Protein AF-A0A1Q6L489-F1 (afdb_monomer)

pLDDT: mean 78.11, std 20.22, range [33.47, 97.44]

Sequence (191 aa):
MEKEKKEVDEKYIKAICINIVKAIIVIFYFLILNLISEKIGEELFRRGIQICTMIFLFVAIYIIEKAYKEDDGVKAIDGIEVLVLATAVLTLEYITNRFKFQFNSYSSTLSYVFAIYFVLKSIVIYTKGRKEVEKSLSDIEEIVKKEEPIKKEATKKRKEKVEEIENKEKTNKQENKTTKKKTKKEVKNNG

Foldseek 3Di:
DVVVLVVLVVVLVVVLVVLVVVLVVLLVVLVVLLVCVVVDDPVVSLVVLVVVLVVLLVVLVVQCVVCVVVVPPVSNVVSVVSVVSSVLSVVLSVCCVVVVDDSSVSSVVVSVVSNVVSVVVSVVSVVVSVVVSVVVVVVVVVVVVVPPPPPPPPPPDPPVVVVVVVVVVVVVVVVVVVVPPPPPPPPPDDD

Secondary structure (DSSP, 8-state):
-HHHHHHHHHHHHHHHHHHHHHHHHHHHHHHHHHHHHHHS-HHHHHHHHHHHHHHHHHHHHHHHHHHHHHT-HHHHHHHHHHHHHHHHHHHHHHHHHHH---HHHHHHHHHHHHHHHHHHHHHHHHHHHHHHHHHHH-THHHHHHHT--------SSSSHHHHHHHHHHHHHHHHTTSSSSSSSSSSS---

Mean predicted aligned error: 15.23 Å

Solvent-accessible surface area (backbone atoms only — not comparable to full-atom values): 10792 Å² total; per-residue (Å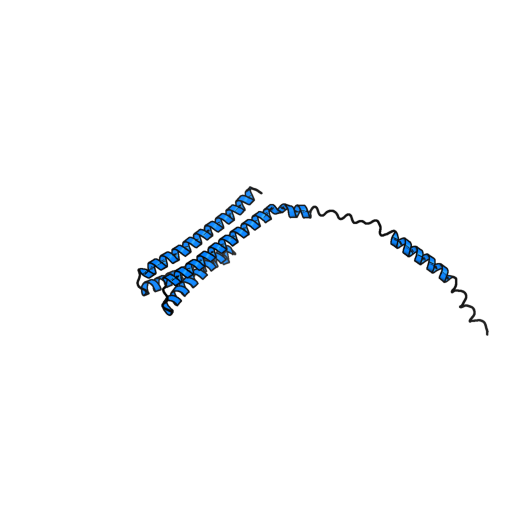²): 106,76,67,56,50,53,52,53,52,50,53,42,52,51,52,40,52,52,48,52,51,52,42,51,52,54,46,50,49,49,52,50,51,49,56,46,61,76,73,44,59,69,70,63,46,52,54,49,52,52,52,52,30,53,52,34,41,52,52,14,51,51,36,32,52,52,13,63,76,66,72,32,68,67,45,33,50,52,14,48,52,38,36,53,50,24,53,50,54,51,48,50,55,52,48,28,67,74,69,69,48,66,56,58,65,56,50,50,54,51,42,52,53,52,47,52,50,43,53,52,50,42,52,54,50,50,55,50,42,53,53,53,55,51,57,73,65,47,64,58,61,62,51,56,65,72,58,59,73,78,76,74,73,82,86,79,75,75,65,71,70,52,58,59,52,56,54,54,56,56,58,64,60,58,67,65,61,70,74,68,73,74,83,77,72,76,88,77,78,87,126

Structure (mmCIF, N/CA/C/O backbone):
data_AF-A0A1Q6L489-F1
#
_entry.id   AF-A0A1Q6L489-F1
#
loop_
_atom_site.group_PDB
_atom_site.id
_atom_site.type_symbol
_atom_site.label_atom_id
_atom_site.label_alt_id
_atom_site.label_comp_id
_atom_site.label_asym_id
_atom_site.label_entity_id
_atom_site.label_seq_id
_atom_site.pdbx_PDB_ins_code
_atom_site.Cartn_x
_atom_site.Cartn_y
_atom_site.Cartn_z
_atom_site.occupancy
_atom_site.B_iso_or_equiv
_atom_site.auth_seq_id
_atom_site.auth_comp_id
_atom_site.auth_asym_id
_atom_site.auth_atom_id
_atom_site.pdbx_PDB_model_num
ATOM 1 N N . MET A 1 1 ? 26.682 -6.896 -24.395 1.00 59.78 1 MET A N 1
ATOM 2 C CA . MET A 1 1 ? 26.510 -8.210 -23.734 1.00 59.78 1 MET A CA 1
ATOM 3 C C . MET A 1 1 ? 26.733 -8.203 -22.216 1.00 59.78 1 MET A C 1
ATOM 5 O O . MET A 1 1 ? 25.741 -8.130 -21.508 1.00 59.78 1 MET A O 1
ATOM 9 N N . GLU A 1 2 ? 27.954 -8.258 -21.653 1.00 69.38 2 GLU A N 1
ATOM 10 C CA . GLU A 1 2 ? 28.100 -8.403 -20.177 1.00 69.38 2 GLU A CA 1
ATOM 11 C C . GLU A 1 2 ? 27.623 -7.170 -19.382 1.00 69.38 2 GLU A C 1
ATOM 13 O O . GLU A 1 2 ? 27.019 -7.307 -18.320 1.00 69.38 2 GLU A O 1
ATOM 18 N N . LYS A 1 3 ? 27.851 -5.961 -19.916 1.00 69.12 3 LYS A N 1
ATOM 19 C CA . LYS A 1 3 ? 27.363 -4.706 -19.316 1.00 69.12 3 LYS A CA 1
ATOM 20 C C . LYS A 1 3 ? 25.832 -4.597 -19.356 1.00 69.12 3 LYS A C 1
ATOM 22 O O . LYS A 1 3 ? 25.236 -4.296 -18.333 1.00 69.12 3 LYS A O 1
ATOM 27 N N . GLU A 1 4 ? 25.206 -4.936 -20.485 1.00 70.19 4 GLU A N 1
ATOM 28 C CA . GLU A 1 4 ? 23.738 -4.929 -20.639 1.00 70.19 4 GLU A CA 1
ATOM 29 C C . GLU A 1 4 ? 23.055 -5.946 -19.722 1.00 70.19 4 GLU A C 1
ATOM 31 O O . GLU A 1 4 ? 22.037 -5.640 -19.113 1.00 70.19 4 GLU A O 1
ATOM 36 N N . LYS A 1 5 ? 23.635 -7.142 -19.551 1.00 71.31 5 LYS A N 1
ATOM 37 C CA . LYS A 1 5 ? 23.096 -8.143 -18.622 1.00 71.31 5 LYS A CA 1
ATOM 38 C C . LYS A 1 5 ? 23.080 -7.628 -17.180 1.00 71.31 5 LYS A C 1
ATOM 40 O O . LYS A 1 5 ? 22.068 -7.753 -16.498 1.00 71.31 5 LYS A O 1
ATOM 45 N N . LYS A 1 6 ? 24.189 -7.022 -16.737 1.00 76.94 6 LYS A N 1
ATOM 46 C CA . LYS A 1 6 ? 24.298 -6.432 -15.392 1.00 76.94 6 LYS A CA 1
ATOM 47 C C . LYS A 1 6 ? 23.281 -5.309 -15.188 1.00 76.94 6 LYS A C 1
ATOM 49 O O . LYS A 1 6 ? 22.681 -5.236 -14.124 1.00 76.94 6 LYS A O 1
ATOM 54 N N . GLU A 1 7 ? 23.050 -4.486 -16.207 1.00 77.88 7 GLU A N 1
ATOM 55 C CA . GLU A 1 7 ? 22.085 -3.384 -16.152 1.00 77.88 7 GLU A CA 1
ATOM 56 C C . GLU A 1 7 ? 20.628 -3.876 -16.062 1.00 77.88 7 GLU A C 1
ATOM 58 O O . GLU A 1 7 ? 19.852 -3.378 -15.240 1.00 77.88 7 GLU A O 1
ATOM 63 N N . VAL A 1 8 ? 20.265 -4.900 -16.846 1.00 76.81 8 VAL A N 1
ATOM 64 C CA . VAL A 1 8 ? 18.936 -5.533 -16.783 1.00 76.81 8 VAL A CA 1
ATOM 65 C C . VAL A 1 8 ? 18.719 -6.186 -15.416 1.00 76.81 8 VAL A C 1
ATOM 67 O O . VAL A 1 8 ? 17.706 -5.918 -14.766 1.00 76.81 8 VAL A O 1
ATOM 70 N N . ASP A 1 9 ? 19.679 -6.979 -14.936 1.00 82.31 9 ASP A N 1
ATOM 71 C CA . ASP A 1 9 ? 19.601 -7.617 -13.618 1.00 82.31 9 ASP A CA 1
ATOM 72 C C . ASP A 1 9 ? 19.452 -6.569 -12.496 1.00 82.31 9 ASP A C 1
ATOM 74 O O . ASP A 1 9 ? 18.580 -6.697 -11.631 1.00 82.31 9 ASP A O 1
ATOM 78 N N . GLU A 1 10 ? 20.228 -5.481 -12.535 1.00 87.56 10 GLU A N 1
ATOM 79 C CA . GLU A 1 10 ? 20.173 -4.412 -11.533 1.00 87.56 10 GLU A CA 1
ATOM 80 C C . GLU A 1 10 ? 18.812 -3.694 -11.511 1.00 87.56 10 GLU A C 1
ATOM 82 O O . GLU A 1 10 ? 18.271 -3.427 -10.432 1.00 87.56 10 GLU A O 1
ATOM 87 N N . LYS A 1 11 ? 18.215 -3.425 -12.679 1.00 89.75 11 LYS A N 1
ATOM 88 C CA . LYS A 1 11 ? 16.877 -2.816 -12.791 1.00 89.75 11 LYS A CA 1
ATOM 89 C C . LYS A 1 11 ? 15.813 -3.661 -12.085 1.00 89.75 11 LYS A C 1
ATOM 91 O O . LYS A 1 11 ? 15.006 -3.128 -11.317 1.00 89.75 11 LYS A O 1
ATOM 96 N N . TYR A 1 12 ? 15.817 -4.972 -12.318 1.00 89.50 12 TYR A N 1
ATOM 97 C CA . TYR A 1 12 ? 14.840 -5.885 -11.726 1.00 89.50 12 TYR A CA 1
ATOM 98 C C . TYR A 1 12 ? 15.077 -6.117 -10.234 1.00 89.50 12 TYR A C 1
ATOM 100 O O . TYR A 1 12 ? 14.113 -6.139 -9.467 1.00 89.50 12 TYR A O 1
ATOM 108 N N . ILE A 1 13 ? 16.337 -6.202 -9.797 1.00 89.00 13 ILE A N 1
ATOM 109 C CA . ILE A 1 13 ? 16.681 -6.275 -8.370 1.00 89.00 13 ILE A CA 1
ATOM 110 C C . ILE A 1 13 ? 16.190 -5.018 -7.644 1.00 89.00 13 ILE A C 1
ATOM 112 O O . ILE A 1 13 ? 15.510 -5.134 -6.623 1.00 89.00 13 ILE A O 1
ATOM 116 N N . LYS A 1 14 ? 16.435 -3.821 -8.195 1.00 91.81 14 LYS A N 1
ATOM 117 C CA . LYS A 1 14 ? 15.924 -2.561 -7.627 1.00 91.81 14 LYS A CA 1
ATOM 118 C C . LYS A 1 14 ? 14.400 -2.556 -7.527 1.00 91.81 14 LYS A C 1
ATOM 120 O O . LYS A 1 14 ? 13.864 -2.192 -6.481 1.00 91.81 14 LYS A O 1
ATOM 125 N N . ALA A 1 15 ? 13.699 -2.998 -8.572 1.00 92.00 15 ALA A N 1
ATOM 126 C CA . ALA A 1 15 ? 12.239 -3.084 -8.561 1.00 92.00 15 ALA A CA 1
ATOM 127 C C . ALA A 1 15 ? 11.716 -4.037 -7.469 1.00 92.00 15 ALA A C 1
ATOM 129 O O . ALA A 1 15 ? 10.755 -3.704 -6.772 1.00 92.00 15 ALA A O 1
ATOM 130 N N . ILE A 1 16 ? 12.372 -5.186 -7.270 1.00 93.38 16 ILE A N 1
ATOM 131 C CA . ILE A 1 16 ? 12.040 -6.137 -6.197 1.00 93.38 16 ILE A CA 1
ATOM 132 C C . ILE A 1 16 ? 12.295 -5.509 -4.821 1.00 93.38 16 ILE A C 1
ATOM 134 O O . ILE A 1 16 ? 11.424 -5.582 -3.955 1.00 93.38 16 ILE A O 1
ATOM 138 N N . CYS A 1 17 ? 13.434 -4.842 -4.617 1.00 92.62 17 CYS A N 1
ATOM 139 C CA . CYS A 1 17 ? 13.739 -4.158 -3.358 1.00 92.62 17 CYS A CA 1
ATOM 140 C C . CYS A 1 17 ? 12.692 -3.089 -3.018 1.00 92.62 17 CYS A C 1
ATOM 142 O O . CYS A 1 17 ? 12.197 -3.057 -1.893 1.00 92.62 17 CYS A O 1
ATOM 144 N N . ILE A 1 18 ? 12.297 -2.260 -3.990 1.00 92.88 18 ILE A N 1
ATOM 145 C CA . ILE A 1 18 ? 11.239 -1.254 -3.806 1.00 92.88 18 ILE A CA 1
ATOM 146 C C . ILE A 1 18 ? 9.916 -1.928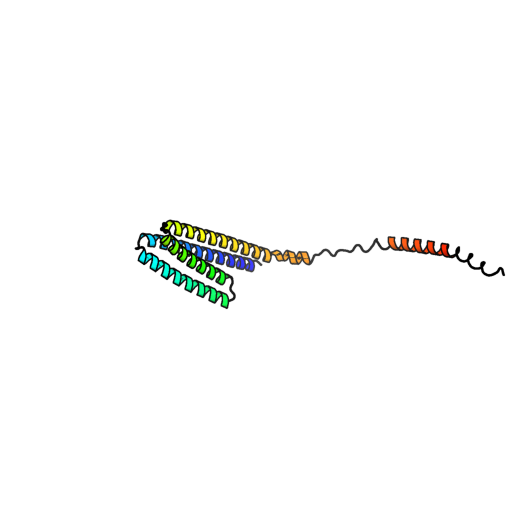 -3.421 1.00 92.88 18 ILE A C 1
ATOM 148 O O . ILE A 1 18 ? 9.215 -1.451 -2.528 1.00 92.88 18 ILE A O 1
ATOM 152 N N . ASN A 1 19 ? 9.579 -3.052 -4.056 1.00 94.50 19 ASN A N 1
ATOM 153 C CA . ASN A 1 19 ? 8.363 -3.800 -3.749 1.00 94.50 19 ASN A CA 1
ATOM 154 C C . ASN A 1 19 ? 8.375 -4.381 -2.322 1.00 94.50 19 ASN A C 1
ATOM 156 O O . ASN A 1 19 ? 7.365 -4.322 -1.624 1.00 94.50 19 ASN A O 1
ATOM 160 N N . ILE A 1 20 ? 9.526 -4.878 -1.857 1.00 94.25 20 ILE A N 1
ATOM 161 C CA . ILE A 1 20 ? 9.704 -5.357 -0.477 1.00 94.25 20 ILE A CA 1
ATOM 162 C C . ILE A 1 20 ? 9.548 -4.206 0.523 1.00 94.25 20 ILE A C 1
ATOM 164 O O . ILE A 1 20 ? 8.855 -4.359 1.525 1.00 94.25 20 ILE A O 1
ATOM 168 N N . VAL A 1 21 ? 10.133 -3.037 0.244 1.00 95.12 21 VAL A N 1
ATOM 169 C CA . VAL A 1 21 ? 9.981 -1.852 1.106 1.00 95.12 21 VAL A CA 1
ATOM 170 C C . VAL A 1 21 ? 8.512 -1.436 1.207 1.00 95.12 21 VAL A C 1
ATOM 172 O O . VAL A 1 21 ? 8.025 -1.199 2.311 1.00 95.12 21 VAL A O 1
ATOM 175 N N . LYS A 1 22 ? 7.773 -1.421 0.089 1.00 93.94 22 LYS A N 1
ATOM 176 C CA . LYS A 1 22 ? 6.322 -1.160 0.092 1.00 93.94 22 LYS A CA 1
ATOM 177 C C . LYS A 1 22 ? 5.563 -2.159 0.967 1.00 93.94 22 LYS A C 1
ATOM 179 O O . LYS A 1 22 ? 4.738 -1.745 1.777 1.00 93.94 22 LYS A O 1
ATOM 184 N N . ALA A 1 23 ? 5.881 -3.450 0.864 1.00 94.75 23 ALA A N 1
ATOM 185 C CA . ALA A 1 23 ? 5.264 -4.482 1.694 1.00 94.75 23 ALA A CA 1
ATOM 186 C C . ALA A 1 23 ? 5.516 -4.244 3.192 1.00 94.75 23 ALA A C 1
ATOM 188 O O . ALA A 1 23 ? 4.582 -4.304 3.991 1.00 94.75 23 ALA A O 1
ATOM 189 N N . ILE A 1 24 ? 6.757 -3.913 3.567 1.00 94.50 24 ILE A N 1
ATOM 190 C CA . ILE A 1 24 ? 7.125 -3.597 4.955 1.00 94.50 24 ILE A CA 1
ATOM 191 C C . ILE A 1 24 ? 6.331 -2.387 5.458 1.00 94.50 24 ILE A C 1
ATOM 193 O O . ILE A 1 24 ? 5.796 -2.440 6.563 1.00 94.50 24 ILE A O 1
ATOM 197 N N . ILE A 1 25 ? 6.201 -1.329 4.651 1.00 95.38 25 ILE A N 1
ATOM 198 C CA . ILE A 1 25 ? 5.423 -0.131 5.008 1.00 95.38 25 ILE A CA 1
ATOM 199 C C . ILE A 1 25 ? 3.955 -0.489 5.274 1.00 95.38 25 ILE A C 1
ATOM 201 O O . ILE A 1 25 ? 3.397 -0.055 6.281 1.00 95.38 25 ILE A O 1
ATOM 205 N N . VAL A 1 26 ? 3.335 -1.299 4.411 1.00 95.12 26 VAL A N 1
ATOM 206 C CA . VAL A 1 26 ? 1.926 -1.703 4.567 1.00 95.12 26 VAL A CA 1
ATOM 207 C C . VAL A 1 26 ? 1.726 -2.556 5.821 1.00 95.12 26 VAL A C 1
ATOM 209 O O . VAL A 1 26 ? 0.808 -2.301 6.598 1.00 95.12 26 VAL A O 1
ATOM 212 N N . ILE A 1 27 ? 2.604 -3.530 6.071 1.00 94.94 27 ILE A N 1
ATOM 213 C CA . ILE A 1 27 ? 2.536 -4.366 7.281 1.00 94.94 27 ILE A CA 1
ATOM 214 C C . ILE A 1 27 ? 2.719 -3.506 8.535 1.00 94.94 27 ILE A C 1
ATOM 216 O O . ILE A 1 27 ? 1.965 -3.640 9.500 1.00 94.94 27 ILE A O 1
ATOM 220 N N . PHE A 1 28 ? 3.696 -2.599 8.514 1.00 94.94 28 PHE A N 1
ATOM 221 C CA . PHE A 1 28 ? 3.973 -1.698 9.627 1.00 94.94 28 PHE A CA 1
ATOM 222 C C . PHE A 1 28 ? 2.795 -0.758 9.910 1.00 94.94 28 PHE A C 1
ATOM 224 O O . PHE A 1 28 ? 2.456 -0.529 11.071 1.00 94.94 28 PHE A O 1
ATOM 231 N N . TYR A 1 29 ? 2.112 -0.283 8.866 1.00 94.44 29 TYR A N 1
ATOM 232 C CA . TYR A 1 29 ? 0.879 0.488 9.002 1.00 94.44 29 TYR A CA 1
ATOM 233 C C . TYR A 1 29 ? -0.206 -0.296 9.755 1.00 94.44 29 TYR A C 1
ATOM 235 O O . TYR A 1 29 ? -0.739 0.203 10.748 1.00 94.44 29 TYR A O 1
ATOM 243 N N . PHE A 1 30 ? -0.493 -1.540 9.353 1.00 94.00 30 PHE A N 1
ATOM 244 C CA . PHE A 1 30 ? -1.472 -2.370 10.063 1.00 94.00 30 PHE A CA 1
ATOM 245 C C . PHE A 1 30 ? -1.037 -2.679 11.499 1.00 94.00 30 PHE A C 1
ATOM 247 O O . PHE A 1 30 ? -1.879 -2.703 12.395 1.00 94.00 30 PHE A O 1
ATOM 254 N N . LEU A 1 31 ? 0.259 -2.866 11.756 1.00 93.38 31 LEU A N 1
ATOM 255 C CA . LEU A 1 31 ? 0.778 -3.060 13.112 1.00 93.38 31 LEU A CA 1
ATOM 256 C C . LEU A 1 31 ? 0.475 -1.842 13.995 1.00 93.38 31 LEU A C 1
ATOM 258 O O . LEU A 1 31 ? -0.079 -2.000 15.083 1.00 93.38 31 LEU A O 1
ATOM 262 N N . ILE A 1 32 ? 0.756 -0.630 13.508 1.00 92.69 32 ILE A N 1
ATOM 263 C CA . ILE A 1 32 ? 0.420 0.609 14.222 1.00 92.69 32 ILE A CA 1
ATOM 264 C C . ILE A 1 32 ? -1.089 0.706 14.457 1.00 92.69 32 ILE A C 1
ATOM 266 O O . ILE A 1 32 ? -1.503 1.013 15.573 1.00 92.69 32 ILE A O 1
ATOM 270 N N . LEU A 1 33 ? -1.919 0.406 13.452 1.00 91.88 33 LEU A N 1
ATOM 271 C CA . LEU A 1 33 ? -3.373 0.437 13.621 1.00 91.88 33 LEU A CA 1
ATOM 272 C C . LEU A 1 33 ?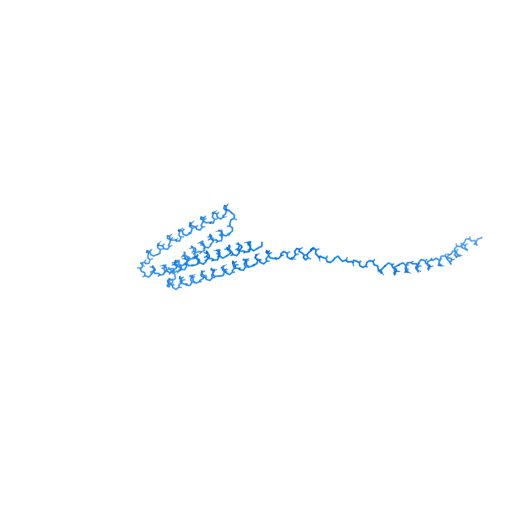 -3.855 -0.485 14.745 1.00 91.88 33 LEU A C 1
ATOM 274 O O . LEU A 1 33 ? -4.704 -0.072 15.530 1.00 91.88 33 LEU A O 1
ATOM 278 N N . ASN A 1 34 ? -3.298 -1.696 14.839 1.00 91.69 34 ASN A N 1
ATOM 279 C CA . ASN A 1 34 ? -3.620 -2.647 15.906 1.00 91.69 34 ASN A CA 1
ATOM 280 C C . ASN A 1 34 ? -3.176 -2.153 17.295 1.00 91.69 34 ASN A C 1
ATOM 282 O O . ASN A 1 34 ? -3.856 -2.396 18.284 1.00 91.69 34 ASN A O 1
ATOM 286 N N . LEU A 1 35 ? -2.053 -1.435 17.395 1.00 90.31 35 LEU A N 1
ATOM 287 C CA . LEU A 1 35 ? -1.618 -0.850 18.671 1.00 90.31 35 LEU A CA 1
ATOM 288 C C . LEU A 1 35 ? -2.504 0.323 19.104 1.00 90.31 35 LEU A C 1
ATOM 290 O O . LEU A 1 35 ? -2.756 0.512 20.295 1.00 90.31 35 LEU A O 1
ATOM 294 N N . ILE A 1 36 ? -2.946 1.138 18.145 1.00 90.25 36 ILE A N 1
ATOM 295 C CA . ILE A 1 36 ? -3.798 2.299 18.413 1.00 90.25 36 ILE A CA 1
ATOM 296 C C . ILE A 1 36 ? -5.214 1.845 18.795 1.00 90.25 36 ILE A C 1
ATOM 298 O O . ILE A 1 36 ? -5.792 2.434 19.711 1.00 90.25 36 ILE A O 1
ATOM 302 N N . SER A 1 37 ? -5.749 0.797 18.156 1.00 87.81 37 SER A N 1
ATOM 303 C CA . SER A 1 37 ? -7.097 0.281 18.443 1.00 87.81 37 SER A CA 1
ATOM 304 C C . SER A 1 37 ? -7.266 -0.195 19.888 1.00 87.81 37 SER A C 1
ATOM 306 O O . SER A 1 37 ? -8.363 -0.103 20.427 1.00 87.81 37 SER A O 1
ATOM 308 N N . GLU A 1 38 ? -6.196 -0.661 20.538 1.00 85.38 38 GLU A N 1
ATOM 309 C CA . GLU A 1 38 ? -6.225 -1.093 21.943 1.00 85.38 38 GLU A CA 1
ATOM 310 C C . GLU A 1 38 ? -6.086 0.062 22.945 1.00 85.38 38 GLU A C 1
ATOM 312 O O . GLU A 1 38 ? -6.506 -0.058 24.096 1.00 85.38 38 GLU A O 1
ATOM 317 N N . LYS A 1 39 ? -5.451 1.170 22.542 1.00 86.75 39 LYS A N 1
ATOM 318 C CA . LYS A 1 39 ? -5.058 2.258 23.455 1.00 86.75 39 LYS A CA 1
ATOM 319 C C . LYS A 1 39 ? -5.986 3.467 23.418 1.00 86.75 39 LYS A C 1
ATOM 321 O O . LYS A 1 39 ? -5.994 4.240 24.374 1.00 86.75 39 LYS A O 1
ATOM 326 N N . ILE A 1 40 ? -6.708 3.673 22.320 1.00 86.62 40 ILE A N 1
ATOM 327 C CA . ILE A 1 40 ? -7.535 4.863 22.096 1.00 86.62 40 ILE A CA 1
ATOM 328 C C . ILE A 1 40 ? -9.019 4.484 22.128 1.00 86.62 40 ILE A C 1
ATOM 330 O O . ILE A 1 40 ? -9.403 3.405 21.695 1.00 86.62 40 ILE A O 1
ATOM 334 N N . GLY A 1 41 ? -9.868 5.390 22.625 1.00 85.62 41 GLY A N 1
ATOM 335 C CA . GLY A 1 41 ? -11.320 5.210 22.592 1.00 85.62 41 GLY A CA 1
ATOM 336 C C . GLY A 1 41 ? -11.870 5.060 21.168 1.00 85.62 41 GLY A C 1
ATOM 337 O O . GLY A 1 41 ? -11.372 5.680 20.224 1.00 85.62 41 GLY A O 1
ATOM 338 N N . GLU A 1 42 ? -12.935 4.268 21.026 1.00 84.06 42 GLU A N 1
ATOM 339 C CA . GLU A 1 42 ? -13.496 3.856 19.730 1.00 84.06 42 GLU A CA 1
ATOM 340 C C . GLU A 1 42 ? -13.837 5.037 18.805 1.00 84.06 42 GLU A C 1
ATOM 342 O O . GLU A 1 42 ? -13.556 4.987 17.609 1.00 84.06 42 GLU A O 1
ATOM 347 N N . GLU A 1 43 ? -14.389 6.130 19.343 1.00 86.62 43 GLU A N 1
ATOM 348 C CA . GLU A 1 43 ? -14.789 7.296 18.543 1.00 86.62 43 GLU A CA 1
ATOM 349 C C . GLU A 1 43 ? -13.586 8.021 17.914 1.00 86.62 43 GLU A C 1
ATOM 351 O O . GLU A 1 43 ? -13.594 8.353 16.724 1.00 86.62 43 GLU A O 1
ATOM 356 N N . LEU A 1 44 ? -12.530 8.244 18.703 1.00 87.38 44 LEU A N 1
ATOM 357 C CA . LEU A 1 44 ? -11.306 8.895 18.236 1.00 87.38 44 LEU A CA 1
ATOM 358 C C . LEU A 1 44 ? -10.558 8.001 17.246 1.00 87.38 44 LEU A C 1
ATOM 360 O O . LEU A 1 44 ? -10.066 8.493 16.229 1.00 87.38 44 LEU A O 1
ATOM 364 N N . PHE A 1 45 ? -10.524 6.693 17.508 1.00 89.81 45 PHE A N 1
ATOM 365 C CA . PHE A 1 45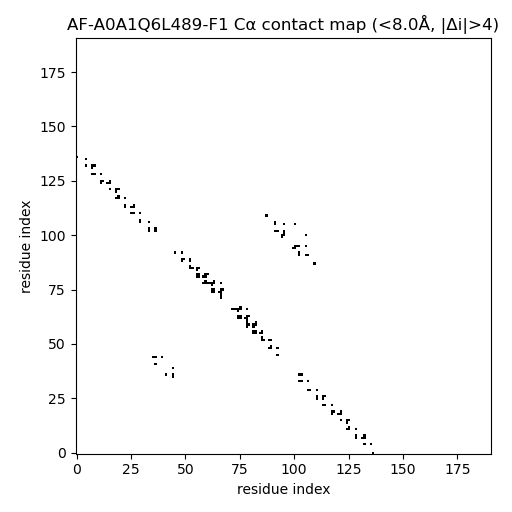 ? -9.939 5.717 16.596 1.00 89.81 45 PHE A CA 1
ATOM 366 C C . PHE A 1 45 ? -10.653 5.720 15.239 1.00 89.81 45 PHE A C 1
ATOM 368 O O . PHE A 1 45 ? -10.010 5.868 14.199 1.00 89.81 45 PHE A O 1
ATOM 375 N N . ARG A 1 46 ? -11.988 5.658 15.250 1.00 88.31 46 ARG A N 1
ATOM 376 C CA . ARG A 1 46 ? -12.836 5.693 14.050 1.00 88.31 46 ARG A CA 1
ATOM 377 C C . ARG A 1 46 ? -12.583 6.943 13.212 1.00 88.31 46 ARG A C 1
ATOM 379 O O . ARG A 1 46 ? -12.320 6.855 12.013 1.00 88.31 46 ARG A O 1
ATOM 386 N N . ARG A 1 47 ? -12.601 8.112 13.859 1.00 90.69 47 ARG A N 1
ATOM 387 C CA . ARG A 1 47 ? -12.327 9.393 13.196 1.00 90.69 47 ARG A CA 1
ATOM 388 C C . ARG A 1 47 ? -10.912 9.430 12.614 1.00 90.69 47 ARG A C 1
ATOM 390 O O . ARG A 1 47 ? -10.732 9.910 11.498 1.00 90.69 47 ARG A O 1
ATOM 397 N N . GLY A 1 48 ? -9.932 8.885 13.335 1.00 90.81 48 GLY A N 1
ATOM 398 C CA . GLY A 1 48 ? -8.557 8.739 12.861 1.00 90.81 48 GLY A CA 1
ATOM 399 C C . GLY A 1 48 ? -8.460 7.899 11.586 1.00 90.81 48 GLY A C 1
ATOM 400 O O . GLY A 1 48 ? -7.909 8.371 10.592 1.00 90.81 48 GLY A O 1
ATOM 401 N N . ILE A 1 49 ? -9.060 6.703 11.573 1.00 92.38 49 ILE A N 1
ATOM 402 C CA . ILE A 1 49 ? -9.092 5.827 10.390 1.00 92.38 49 ILE A CA 1
ATOM 403 C C . ILE A 1 49 ? -9.738 6.528 9.193 1.00 92.38 49 ILE A C 1
ATOM 405 O O . ILE A 1 49 ? -9.209 6.462 8.080 1.00 92.38 49 ILE A O 1
ATOM 409 N N . GLN A 1 50 ? -10.850 7.232 9.408 1.00 92.75 50 GLN A N 1
ATOM 410 C CA . GLN A 1 50 ? -11.542 7.950 8.341 1.00 92.75 50 GLN A CA 1
ATOM 411 C C . GLN A 1 50 ? -10.661 9.051 7.730 1.00 92.75 50 GLN A C 1
ATOM 413 O O . GLN A 1 50 ? -10.557 9.143 6.507 1.00 92.75 50 GLN A O 1
ATOM 418 N N . ILE A 1 51 ? -9.970 9.840 8.559 1.00 93.31 51 ILE A N 1
ATOM 419 C CA . ILE A 1 51 ? -9.032 10.871 8.086 1.00 93.31 51 ILE A CA 1
ATOM 420 C C . ILE A 1 51 ? -7.866 10.231 7.320 1.00 93.31 51 ILE A C 1
ATOM 422 O O . ILE A 1 51 ? -7.552 10.668 6.212 1.00 93.31 51 ILE A O 1
ATOM 426 N N . CYS A 1 52 ? -7.258 9.166 7.854 1.00 92.56 52 CYS A N 1
ATOM 427 C CA . CYS A 1 52 ? -6.183 8.441 7.169 1.00 92.56 52 CYS A CA 1
ATOM 428 C C . CYS A 1 52 ? -6.630 7.900 5.805 1.00 92.56 52 CYS A C 1
ATOM 430 O O . CYS A 1 52 ? -5.902 8.016 4.821 1.00 92.56 52 CYS A O 1
ATOM 432 N N . THR A 1 53 ? -7.845 7.358 5.732 1.00 94.62 53 THR A N 1
ATOM 433 C CA . THR A 1 53 ? -8.426 6.838 4.490 1.00 94.62 53 THR A CA 1
ATOM 434 C C . THR A 1 53 ? -8.591 7.941 3.448 1.00 94.62 53 THR A C 1
ATOM 436 O O . THR A 1 53 ? -8.236 7.742 2.289 1.00 94.62 53 THR A O 1
ATOM 439 N N . MET A 1 54 ? -9.078 9.120 3.849 1.00 95.50 54 MET A N 1
ATOM 440 C CA . MET A 1 54 ? -9.219 10.268 2.946 1.00 95.50 54 MET A CA 1
ATOM 441 C C . MET A 1 54 ? -7.864 10.729 2.395 1.00 95.50 54 MET A C 1
ATOM 443 O O . MET A 1 54 ? -7.755 11.031 1.207 1.00 95.50 54 MET A O 1
ATOM 447 N N . ILE A 1 55 ? -6.822 10.730 3.233 1.00 95.94 55 ILE A N 1
ATOM 448 C CA . ILE A 1 55 ? -5.455 11.057 2.807 1.00 95.94 55 ILE A CA 1
ATOM 449 C C . ILE A 1 55 ? -4.954 10.028 1.789 1.00 95.94 55 ILE A C 1
ATOM 451 O O . ILE A 1 55 ? -4.462 10.414 0.730 1.00 95.94 55 ILE A O 1
ATOM 455 N N . PHE A 1 56 ? -5.110 8.728 2.059 1.00 95.12 56 PHE A N 1
ATOM 456 C CA . PHE A 1 56 ? -4.703 7.693 1.105 1.00 95.12 56 PHE A CA 1
ATOM 457 C C . PHE A 1 56 ? -5.472 7.763 -0.206 1.00 95.12 56 PHE A C 1
ATOM 459 O O . PHE A 1 56 ? -4.869 7.588 -1.260 1.00 95.12 56 PHE A O 1
ATOM 466 N N . LEU A 1 57 ? -6.769 8.068 -0.161 1.00 97.00 57 LEU A N 1
ATOM 467 C CA . LEU A 1 57 ? -7.572 8.245 -1.364 1.00 97.00 57 LEU A CA 1
ATOM 468 C C . LEU A 1 57 ? -7.048 9.409 -2.214 1.00 97.00 57 LEU A C 1
ATOM 470 O O . LEU A 1 57 ? -6.875 9.257 -3.421 1.00 97.00 57 LEU A O 1
ATOM 474 N N . PHE A 1 58 ? -6.735 10.545 -1.588 1.00 97.00 58 PHE A N 1
ATOM 475 C CA . PHE A 1 58 ? -6.163 11.693 -2.291 1.00 97.00 58 PHE A CA 1
ATOM 476 C C . PHE A 1 58 ? -4.798 11.362 -2.910 1.00 97.00 58 PHE A C 1
ATOM 478 O O . PHE A 1 58 ? -4.558 11.659 -4.080 1.00 97.00 58 PHE A O 1
ATOM 485 N N . VAL A 1 59 ? -3.924 10.685 -2.158 1.00 96.56 59 VAL A N 1
ATOM 486 C CA . VAL A 1 59 ? -2.614 10.230 -2.653 1.00 96.56 59 VAL A CA 1
ATOM 487 C C . VAL A 1 59 ? -2.770 9.236 -3.807 1.00 96.56 59 VAL A C 1
ATOM 489 O O . VAL A 1 59 ? -2.058 9.352 -4.801 1.00 96.56 59 VAL A O 1
ATOM 492 N N . ALA A 1 60 ? -3.712 8.295 -3.718 1.00 97.12 60 ALA A N 1
ATOM 493 C CA . ALA A 1 60 ? -3.983 7.330 -4.780 1.00 97.12 60 ALA A CA 1
ATOM 494 C C . ALA A 1 60 ? -4.408 8.031 -6.074 1.00 97.12 60 ALA A C 1
ATOM 496 O O . ALA A 1 60 ? -3.820 7.783 -7.125 1.00 97.12 60 ALA A O 1
ATOM 497 N N . ILE A 1 61 ? -5.375 8.952 -5.988 1.00 97.19 61 ILE A N 1
ATOM 498 C CA . ILE A 1 61 ? -5.844 9.735 -7.139 1.00 97.19 61 ILE A CA 1
ATOM 499 C C . ILE A 1 61 ? -4.688 10.536 -7.742 1.00 97.19 61 ILE A C 1
ATOM 501 O O . ILE A 1 61 ? -4.496 10.498 -8.953 1.00 97.19 61 ILE A O 1
ATOM 505 N N . TYR A 1 62 ? -3.876 11.192 -6.910 1.00 97.25 62 TYR A N 1
ATOM 506 C CA . TYR A 1 62 ? -2.713 11.948 -7.371 1.00 97.25 62 TYR A CA 1
ATOM 507 C C . TYR A 1 62 ? -1.702 11.072 -8.131 1.00 97.25 62 TYR A C 1
ATOM 509 O O . TYR A 1 62 ? -1.227 11.458 -9.201 1.00 97.25 62 TYR A O 1
ATOM 517 N N . ILE A 1 63 ? -1.382 9.880 -7.612 1.00 96.88 63 ILE A N 1
ATOM 518 C CA . ILE A 1 63 ? -0.465 8.942 -8.279 1.00 96.88 63 ILE A CA 1
ATOM 519 C C . ILE A 1 63 ? -1.057 8.467 -9.608 1.00 96.88 63 ILE A C 1
ATOM 521 O O . ILE A 1 63 ? -0.340 8.444 -10.607 1.00 96.88 63 ILE A O 1
ATOM 525 N N . ILE A 1 64 ? -2.348 8.123 -9.637 1.00 96.94 64 ILE A N 1
ATOM 526 C CA . ILE A 1 64 ? -3.041 7.686 -10.857 1.00 96.94 64 ILE A CA 1
ATOM 527 C C . ILE A 1 64 ? -3.051 8.806 -11.901 1.00 96.94 64 ILE A C 1
ATOM 529 O O . ILE A 1 64 ? -2.755 8.558 -13.067 1.00 96.94 64 ILE A O 1
ATOM 533 N N . GLU A 1 65 ? -3.337 10.043 -11.499 1.00 96.56 65 GLU A N 1
ATOM 534 C CA . GLU A 1 65 ? -3.335 11.193 -12.405 1.00 96.56 65 GLU A CA 1
ATOM 535 C C . GLU A 1 65 ? -1.940 11.436 -12.992 1.00 96.56 65 GLU A C 1
ATOM 537 O O . GLU A 1 65 ? -1.788 11.650 -14.198 1.00 96.56 65 GLU A O 1
ATOM 542 N N . LYS A 1 66 ? -0.903 11.363 -12.151 1.00 96.31 66 LYS A N 1
ATOM 543 C CA . LYS A 1 66 ? 0.484 11.479 -12.604 1.00 96.31 66 LYS A CA 1
ATOM 544 C C . LYS A 1 66 ? 0.859 10.346 -13.560 1.00 96.31 66 LYS A C 1
ATOM 546 O O . LYS A 1 66 ? 1.461 10.607 -14.597 1.00 96.31 66 LYS A O 1
ATOM 551 N N . ALA A 1 67 ? 0.469 9.115 -13.243 1.00 96.94 67 ALA A N 1
ATOM 552 C CA . ALA A 1 67 ? 0.704 7.956 -14.095 1.00 96.94 67 ALA A CA 1
ATOM 553 C C . ALA A 1 67 ? 0.015 8.089 -15.458 1.00 96.94 67 ALA A C 1
ATOM 555 O O . ALA A 1 67 ? 0.616 7.757 -16.473 1.00 96.94 67 ALA A O 1
ATOM 556 N N . TYR A 1 68 ? -1.209 8.626 -15.485 1.00 94.88 68 TYR A N 1
ATOM 557 C CA . TYR A 1 68 ? -1.946 8.883 -16.720 1.00 94.88 68 TYR A CA 1
ATOM 558 C C . TYR A 1 68 ? -1.254 9.934 -17.598 1.00 94.88 68 TYR A C 1
ATOM 560 O O . TYR A 1 68 ? -1.153 9.758 -18.808 1.00 94.88 68 TYR A O 1
ATOM 568 N N . LYS A 1 69 ? -0.734 11.012 -16.996 1.00 96.06 69 LYS A N 1
ATOM 569 C CA . LYS A 1 69 ? 0.009 12.060 -17.720 1.00 96.06 69 LYS A CA 1
ATOM 570 C C . LYS A 1 69 ? 1.331 11.561 -18.305 1.00 96.06 69 LYS A C 1
ATOM 572 O O . LYS A 1 69 ? 1.755 12.053 -19.344 1.00 96.06 69 LYS A O 1
ATOM 577 N N . GLU A 1 70 ? 1.988 10.632 -17.618 1.00 94.94 70 GLU A N 1
ATOM 578 C CA . GLU A 1 70 ? 3.298 10.095 -17.999 1.00 94.94 70 GLU A CA 1
ATOM 579 C C . GLU A 1 70 ? 3.208 8.800 -18.834 1.00 94.94 70 GLU A C 1
ATOM 581 O O . GLU A 1 70 ? 4.248 8.281 -19.227 1.00 94.94 70 GLU A O 1
ATOM 586 N N . ASP A 1 71 ? 1.997 8.282 -19.089 1.00 94.69 71 ASP A N 1
ATOM 587 C CA . ASP A 1 71 ? 1.735 6.959 -19.691 1.00 94.69 71 ASP A CA 1
ATOM 588 C C . ASP A 1 71 ? 2.553 5.827 -19.025 1.00 94.69 71 ASP A C 1
ATOM 590 O O . ASP A 1 71 ? 3.101 4.924 -19.660 1.00 94.69 71 ASP A O 1
ATOM 594 N N . ASP A 1 72 ? 2.679 5.902 -17.694 1.00 94.12 72 ASP A N 1
ATOM 595 C CA . ASP A 1 72 ? 3.506 4.992 -16.900 1.00 94.12 72 ASP A CA 1
ATOM 596 C C . ASP A 1 72 ? 2.641 3.927 -16.218 1.00 94.12 72 ASP A C 1
ATOM 598 O O . ASP A 1 72 ? 2.089 4.118 -15.128 1.00 94.12 72 ASP A O 1
ATOM 602 N N . GLY A 1 73 ? 2.564 2.756 -16.853 1.00 91.19 73 GLY A N 1
ATOM 603 C CA . GLY A 1 73 ? 1.817 1.615 -16.330 1.00 91.19 73 GLY A CA 1
ATOM 604 C C . GLY A 1 73 ? 2.309 1.107 -14.967 1.00 91.19 73 GLY A C 1
ATOM 605 O O . GLY A 1 73 ? 1.517 0.548 -14.208 1.00 91.19 73 GLY A O 1
ATOM 606 N N . VAL A 1 74 ? 3.583 1.313 -14.609 1.00 91.25 74 VAL A N 1
ATOM 607 C CA . VAL A 1 74 ? 4.110 0.900 -13.296 1.00 91.25 74 VAL A CA 1
ATOM 608 C C . VAL A 1 74 ? 3.567 1.822 -12.210 1.00 91.25 74 VAL A C 1
ATOM 610 O O . VAL A 1 74 ? 3.052 1.336 -11.199 1.00 91.25 74 VAL A O 1
ATOM 613 N N . LYS A 1 75 ? 3.602 3.140 -12.441 1.00 93.81 75 LYS A N 1
ATOM 614 C CA . LYS A 1 75 ? 3.001 4.118 -11.519 1.00 93.81 75 LYS A CA 1
ATOM 615 C C . LYS A 1 75 ? 1.484 3.966 -11.432 1.00 93.81 75 LYS A C 1
ATOM 617 O O . LYS A 1 75 ? 0.926 4.143 -10.353 1.00 93.81 75 LYS A O 1
ATOM 622 N N . ALA A 1 76 ? 0.820 3.599 -12.527 1.00 96.31 76 ALA A N 1
ATOM 623 C CA . ALA A 1 76 ? -0.620 3.351 -12.521 1.00 96.31 76 ALA A CA 1
ATOM 624 C C . ALA A 1 76 ? -0.975 2.172 -11.603 1.00 96.31 76 ALA A C 1
ATOM 626 O O . ALA A 1 76 ? -1.882 2.287 -10.779 1.00 96.31 76 ALA A O 1
ATOM 627 N N . ILE A 1 77 ? -0.220 1.068 -11.688 1.00 95.50 77 ILE A N 1
ATOM 628 C CA . ILE A 1 77 ? -0.379 -0.081 -10.784 1.00 95.50 77 ILE A CA 1
ATOM 629 C C . ILE A 1 77 ? -0.133 0.339 -9.333 1.00 95.50 77 ILE A C 1
ATOM 631 O O . ILE A 1 77 ? -0.928 -0.013 -8.467 1.00 95.50 77 ILE A O 1
ATOM 635 N N . ASP A 1 78 ? 0.912 1.123 -9.063 1.00 94.88 78 ASP A N 1
ATOM 636 C CA . ASP A 1 78 ? 1.181 1.631 -7.713 1.00 94.88 78 ASP A CA 1
ATOM 637 C C . ASP A 1 78 ? 0.023 2.500 -7.183 1.00 94.88 78 ASP A C 1
ATOM 639 O O . ASP A 1 78 ? -0.372 2.377 -6.025 1.00 94.88 78 ASP A O 1
ATOM 643 N N . GLY A 1 79 ? -0.572 3.345 -8.027 1.00 96.38 79 GLY A N 1
ATOM 644 C CA . GLY A 1 79 ? -1.754 4.130 -7.672 1.00 96.38 79 GLY A CA 1
ATOM 645 C C . GLY A 1 79 ? -2.969 3.255 -7.348 1.00 96.38 79 GLY A C 1
ATOM 646 O O . GLY A 1 79 ? -3.666 3.506 -6.363 1.00 96.38 79 GLY A O 1
ATOM 647 N N . ILE A 1 80 ? -3.182 2.185 -8.120 1.00 96.75 80 ILE A N 1
ATOM 648 C CA . ILE A 1 80 ? -4.230 1.188 -7.854 1.00 96.75 80 ILE A CA 1
ATOM 649 C C . ILE A 1 80 ? -3.964 0.451 -6.534 1.00 96.75 80 ILE A C 1
ATOM 651 O O . ILE A 1 80 ? -4.904 0.216 -5.781 1.00 96.75 80 ILE A O 1
ATOM 655 N N . GLU A 1 81 ? -2.715 0.123 -6.202 1.00 96.31 81 GLU A N 1
ATOM 656 C CA . GLU A 1 81 ? -2.371 -0.506 -4.917 1.00 96.31 81 GLU A CA 1
ATOM 657 C C . GLU A 1 81 ? -2.748 0.377 -3.729 1.00 96.31 81 GLU A C 1
ATOM 659 O O . GLU A 1 81 ? -3.364 -0.103 -2.774 1.00 96.31 81 GLU A O 1
ATOM 664 N N . VAL A 1 82 ? -2.429 1.674 -3.800 1.00 96.81 82 VAL A N 1
ATOM 665 C CA . VAL A 1 82 ? -2.807 2.639 -2.757 1.00 96.81 82 VAL A CA 1
ATOM 666 C C . VAL A 1 82 ? -4.328 2.809 -2.703 1.00 96.81 82 VAL A C 1
ATOM 668 O O . VAL A 1 82 ? -4.893 2.893 -1.612 1.00 96.81 82 VAL A O 1
ATOM 671 N N . LEU A 1 83 ? -5.012 2.794 -3.851 1.00 97.44 83 LEU A N 1
ATOM 672 C CA . LEU A 1 83 ? -6.473 2.864 -3.909 1.00 97.44 83 LEU A CA 1
ATOM 673 C C . LEU A 1 83 ? -7.125 1.648 -3.238 1.00 97.44 83 LEU A C 1
ATOM 675 O O . LEU A 1 83 ? -8.005 1.809 -2.393 1.00 97.44 83 LEU A O 1
ATOM 679 N N . VAL A 1 84 ? -6.662 0.439 -3.568 1.00 96.94 84 VAL A N 1
ATOM 680 C CA . VAL A 1 84 ? -7.137 -0.813 -2.961 1.00 96.94 84 VAL A CA 1
ATOM 681 C C . VAL A 1 84 ? -6.871 -0.809 -1.458 1.00 96.94 84 VAL A C 1
ATOM 683 O O . VAL A 1 84 ? -7.753 -1.194 -0.693 1.00 96.94 84 VAL A O 1
ATOM 686 N N . LEU A 1 85 ? -5.708 -0.320 -1.015 1.00 96.19 85 LEU A N 1
ATOM 687 C CA . LEU A 1 85 ? -5.405 -0.154 0.407 1.00 96.19 85 LEU A CA 1
ATOM 688 C C . LEU A 1 85 ? -6.397 0.797 1.092 1.00 96.19 85 LEU A C 1
ATOM 690 O O . LEU A 1 85 ? -6.945 0.444 2.136 1.00 96.19 85 LEU A O 1
ATOM 694 N N . ALA A 1 86 ? -6.682 1.958 0.498 1.00 96.25 86 ALA A N 1
ATOM 695 C CA . ALA A 1 86 ? -7.650 2.912 1.039 1.00 96.25 86 ALA A CA 1
ATOM 696 C C . ALA A 1 86 ? -9.052 2.290 1.158 1.00 96.25 86 ALA A C 1
ATOM 698 O O . ALA A 1 86 ? -9.685 2.370 2.212 1.00 96.25 86 ALA A O 1
ATOM 699 N N . THR A 1 87 ? -9.526 1.610 0.110 1.00 95.31 87 THR A N 1
ATOM 700 C CA . THR A 1 87 ? -10.825 0.921 0.133 1.00 95.31 87 THR A CA 1
ATOM 701 C C . THR A 1 87 ? -10.858 -0.200 1.171 1.00 95.31 87 THR A C 1
ATOM 703 O O . THR A 1 87 ? -11.861 -0.364 1.869 1.00 95.31 87 THR A O 1
ATOM 706 N N . ALA A 1 88 ? -9.769 -0.954 1.315 1.00 94.44 88 ALA A N 1
ATOM 707 C CA . ALA A 1 88 ? -9.680 -2.039 2.280 1.00 94.44 88 ALA A CA 1
ATOM 708 C C . ALA A 1 88 ? -9.731 -1.519 3.725 1.00 94.44 88 ALA A C 1
ATOM 710 O O . ALA A 1 88 ? -10.480 -2.063 4.533 1.00 94.44 88 ALA A O 1
ATOM 711 N N . VAL A 1 89 ? -9.018 -0.432 4.037 1.00 93.25 89 VAL A N 1
ATOM 712 C CA . VAL A 1 89 ? -9.048 0.219 5.360 1.00 93.25 89 VAL A CA 1
ATOM 713 C C . VAL A 1 89 ? -10.427 0.815 5.667 1.00 93.25 89 VAL A C 1
ATOM 715 O O . VAL A 1 89 ? -10.929 0.657 6.780 1.00 93.25 89 VAL A O 1
ATOM 718 N N . LEU A 1 90 ? -11.084 1.434 4.682 1.00 93.00 90 LEU A N 1
ATOM 719 C CA . LEU A 1 90 ? -12.451 1.938 4.847 1.00 93.00 90 LEU A CA 1
ATOM 720 C C . LEU A 1 90 ? -13.438 0.806 5.155 1.00 93.00 90 LEU A C 1
ATOM 722 O 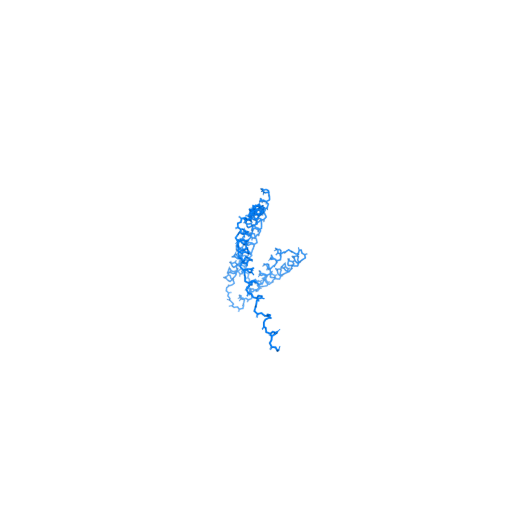O . LEU A 1 90 ? -14.271 0.904 6.054 1.00 93.00 90 LEU A O 1
ATOM 726 N N . THR A 1 91 ? -13.326 -0.287 4.401 1.00 91.81 91 THR A N 1
ATOM 727 C CA . THR A 1 91 ? -14.190 -1.461 4.551 1.00 91.81 91 THR A CA 1
ATOM 728 C C . THR A 1 91 ? -13.939 -2.160 5.886 1.00 91.81 91 THR A C 1
ATOM 730 O O . THR A 1 91 ? -14.886 -2.618 6.525 1.00 91.81 91 THR A O 1
ATOM 733 N N . LEU A 1 92 ? -12.678 -2.209 6.326 1.00 90.56 92 LEU A N 1
ATOM 734 C CA . LEU A 1 92 ? -12.270 -2.719 7.631 1.00 90.56 92 LEU A CA 1
ATOM 735 C C . LEU A 1 92 ? -13.028 -1.994 8.749 1.00 90.56 92 LEU A C 1
ATOM 737 O O . LEU A 1 92 ? -13.707 -2.650 9.532 1.00 90.56 92 LEU A O 1
ATOM 741 N N . GLU A 1 93 ? -12.982 -0.659 8.762 1.00 87.12 93 GLU A N 1
ATOM 742 C CA . GLU A 1 93 ? -13.687 0.178 9.743 1.00 87.12 93 GLU A CA 1
ATOM 743 C C . GLU A 1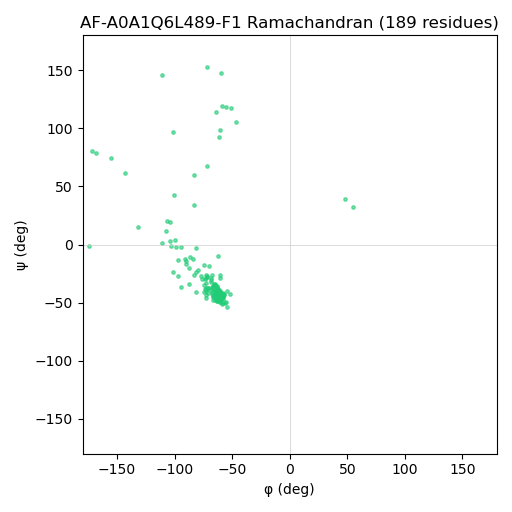 93 ? -15.205 -0.036 9.721 1.00 87.12 93 GLU A C 1
ATOM 745 O O . GLU A 1 93 ? -15.839 -0.185 10.775 1.00 87.12 93 GLU A O 1
ATOM 750 N N . TYR A 1 94 ? -15.783 -0.099 8.520 1.00 88.12 94 TYR A N 1
ATOM 751 C CA . TYR A 1 94 ? -17.221 -0.250 8.349 1.00 88.12 94 TYR A CA 1
ATOM 752 C C . TYR A 1 94 ? -17.712 -1.595 8.895 1.00 88.12 94 TYR A C 1
ATOM 754 O O . TYR A 1 94 ? -18.678 -1.645 9.663 1.00 88.12 94 TYR A O 1
ATOM 762 N N . ILE A 1 95 ? -17.030 -2.688 8.537 1.00 86.81 95 ILE A N 1
ATOM 763 C CA . ILE A 1 95 ? -17.403 -4.047 8.944 1.00 86.81 95 ILE A CA 1
ATOM 764 C C . ILE A 1 95 ? -17.231 -4.226 10.450 1.00 86.81 95 ILE A C 1
ATOM 766 O O . ILE A 1 95 ? -18.150 -4.713 11.113 1.00 86.81 95 ILE A O 1
ATOM 770 N N . THR A 1 96 ? -16.093 -3.816 11.014 1.00 85.81 96 THR A N 1
ATOM 771 C CA . THR A 1 96 ? -15.835 -4.007 12.450 1.00 85.81 96 THR A CA 1
ATOM 772 C C . THR A 1 96 ? -16.835 -3.231 13.296 1.00 85.81 96 THR A C 1
ATOM 774 O O . THR A 1 96 ? -17.325 -3.753 14.294 1.00 85.81 96 THR A O 1
ATOM 777 N N . ASN A 1 97 ? -17.229 -2.033 12.853 1.00 83.19 97 ASN A N 1
ATOM 778 C CA . ASN A 1 97 ? -18.233 -1.231 13.546 1.00 83.19 97 ASN A CA 1
ATOM 779 C C . ASN A 1 97 ? -19.657 -1.790 13.391 1.00 83.19 97 ASN A C 1
ATOM 781 O O . ASN A 1 97 ? -20.422 -1.832 14.353 1.00 83.19 97 ASN A O 1
ATOM 785 N N . ARG A 1 98 ? -20.040 -2.222 12.182 1.00 86.25 98 ARG A N 1
ATOM 786 C CA . ARG A 1 98 ? -21.407 -2.692 11.909 1.00 86.25 98 ARG A CA 1
ATOM 787 C C . ARG A 1 98 ? -21.693 -4.059 12.528 1.00 86.25 98 ARG A C 1
ATOM 789 O O . ARG A 1 98 ? -22.793 -4.268 13.034 1.00 86.25 98 ARG A O 1
ATOM 796 N N . PHE A 1 99 ? -20.723 -4.968 12.475 1.00 83.38 99 PHE A N 1
ATOM 797 C CA . PHE A 1 99 ? -20.883 -6.362 12.898 1.00 83.38 99 PHE A CA 1
ATOM 798 C C . PHE A 1 99 ? -20.258 -6.664 14.269 1.00 83.38 99 PHE A C 1
ATOM 800 O O . PHE A 1 99 ? -20.386 -7.787 14.748 1.00 83.38 99 PHE A O 1
ATOM 807 N N . LYS A 1 100 ? -19.618 -5.677 14.917 1.00 78.69 100 LYS A N 1
ATOM 808 C CA . LYS A 1 100 ? -18.946 -5.809 16.226 1.00 78.69 100 LYS A CA 1
ATOM 809 C C . LYS A 1 100 ? -17.898 -6.929 16.276 1.00 78.69 100 LYS A C 1
ATOM 811 O O . LYS A 1 100 ? -17.696 -7.562 17.310 1.00 78.69 100 LYS A O 1
ATOM 816 N N . PHE A 1 101 ? -17.227 -7.185 15.155 1.00 80.69 101 PHE A N 1
ATOM 817 C CA . PHE A 1 101 ? -16.079 -8.086 15.133 1.00 80.69 101 PHE A CA 1
ATOM 818 C C . PHE A 1 101 ? -14.869 -7.446 15.810 1.00 80.69 101 PHE A C 1
ATOM 820 O O . PHE A 1 101 ? -14.703 -6.226 15.792 1.00 80.69 101 PHE A O 1
ATOM 827 N N . GLN A 1 102 ? -13.985 -8.282 16.357 1.00 84.56 102 GLN A N 1
ATOM 828 C CA . GLN A 1 102 ? -12.713 -7.812 16.892 1.00 84.56 102 GLN A CA 1
ATOM 829 C C . GLN A 1 102 ? -11.866 -7.226 15.759 1.00 84.56 102 GLN A C 1
ATOM 831 O O . GLN A 1 102 ? -11.427 -7.953 14.862 1.00 84.56 102 GLN A O 1
ATOM 836 N N . PHE A 1 103 ? -11.623 -5.913 15.821 1.00 87.88 103 PHE A N 1
ATOM 837 C CA . PHE A 1 103 ? -10.844 -5.185 14.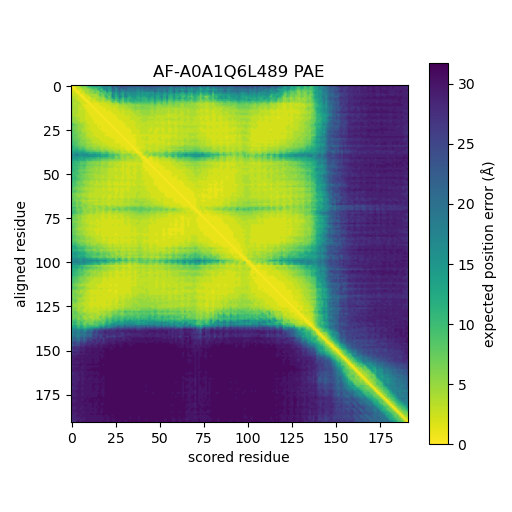819 1.00 87.88 103 PHE A CA 1
ATOM 838 C C . PHE A 1 103 ? -9.487 -5.848 14.571 1.00 87.88 103 PHE A C 1
ATOM 840 O O . PHE A 1 103 ? -9.095 -6.034 13.421 1.00 87.88 103 PHE A O 1
ATOM 847 N N . ASN A 1 104 ? -8.815 -6.285 15.639 1.00 88.25 104 ASN A N 1
ATOM 848 C CA . ASN A 1 104 ? -7.442 -6.767 15.556 1.00 88.25 104 ASN A CA 1
ATOM 849 C C . ASN A 1 104 ? -7.300 -8.043 14.719 1.00 88.25 104 ASN A C 1
ATOM 851 O O . ASN A 1 104 ? -6.400 -8.155 13.885 1.00 88.25 104 ASN A O 1
ATOM 855 N N . SER A 1 105 ? -8.221 -8.995 14.885 1.00 88.62 105 SER A N 1
ATOM 856 C CA . SER A 1 105 ? -8.220 -10.237 14.104 1.00 88.62 105 SER A CA 1
ATOM 857 C C . SER A 1 105 ? -8.484 -9.967 12.616 1.00 88.62 105 SER A C 1
ATOM 859 O O . SER A 1 105 ? -7.783 -10.487 11.741 1.00 88.62 105 SER A O 1
ATOM 861 N N . TYR A 1 106 ? -9.447 -9.092 12.321 1.00 89.88 106 TYR A N 1
ATOM 862 C CA . TYR A 1 106 ? -9.829 -8.774 10.946 1.00 89.88 106 TYR A CA 1
ATOM 863 C C . TYR A 1 106 ? -8.748 -7.944 10.226 1.00 89.88 106 TYR A C 1
ATOM 865 O O . TYR A 1 106 ? -8.363 -8.260 9.100 1.00 89.88 106 TYR A O 1
ATOM 873 N N . SER A 1 107 ? -8.170 -6.960 10.922 1.00 91.88 107 SER A N 1
ATOM 874 C CA . SER A 1 107 ? -7.014 -6.167 10.482 1.00 91.88 107 SER A CA 1
ATOM 875 C C . SER A 1 107 ? -5.791 -7.044 10.199 1.00 91.88 107 SER A C 1
ATOM 877 O O . SER A 1 107 ? -5.156 -6.916 9.151 1.00 91.88 107 SER A O 1
ATOM 879 N N . SER A 1 108 ? -5.493 -7.998 11.087 1.00 90.38 108 SER A N 1
ATOM 880 C CA . SER A 1 108 ? -4.374 -8.932 10.901 1.00 90.38 108 SER A CA 1
ATOM 881 C C . SER A 1 108 ? -4.573 -9.815 9.671 1.00 90.38 108 SER A C 1
ATOM 883 O O . SER A 1 108 ? -3.655 -9.976 8.870 1.00 90.38 108 SER A O 1
ATOM 885 N N . THR A 1 109 ? -5.788 -10.333 9.476 1.00 92.50 109 THR A N 1
ATOM 886 C CA . THR A 1 109 ? -6.137 -11.128 8.288 1.00 92.50 109 THR A CA 1
ATOM 887 C C . THR A 1 109 ? -5.915 -10.326 7.007 1.00 92.50 109 THR A C 1
ATOM 889 O O . THR A 1 109 ? -5.287 -10.816 6.068 1.00 92.50 109 THR A O 1
ATOM 892 N N . LEU A 1 110 ? -6.363 -9.070 6.983 1.00 93.31 110 LEU A N 1
ATOM 893 C CA . LEU A 1 110 ? -6.178 -8.185 5.838 1.00 93.31 110 LEU A CA 1
ATOM 894 C C . LEU A 1 110 ? -4.690 -7.899 5.563 1.00 93.31 110 LEU A C 1
ATOM 896 O O . LEU A 1 110 ? -4.260 -7.947 4.411 1.00 93.31 110 LEU A O 1
ATOM 900 N N . SER A 1 111 ? -3.891 -7.686 6.612 1.00 94.62 111 SER A N 1
ATOM 901 C CA . SER A 1 111 ? -2.434 -7.523 6.506 1.00 94.62 111 SER A CA 1
ATOM 902 C C . SER A 1 111 ? -1.764 -8.730 5.831 1.00 94.62 111 SER A C 1
ATOM 904 O O . SER A 1 111 ? -0.953 -8.556 4.917 1.00 94.62 111 SER A O 1
ATOM 906 N N . TYR A 1 112 ? -2.157 -9.960 6.189 1.00 94.31 112 TYR A N 1
ATOM 907 C CA . TYR A 1 112 ? -1.642 -11.171 5.537 1.00 94.31 112 TYR A CA 1
ATOM 908 C C . TYR A 1 112 ? -2.014 -11.252 4.052 1.00 94.31 112 TYR A C 1
ATOM 910 O O . TYR A 1 112 ? -1.174 -11.641 3.239 1.00 94.31 112 TYR A O 1
ATOM 918 N N . VAL A 1 113 ? -3.231 -10.847 3.674 1.00 95.50 113 VAL A N 1
ATOM 919 C CA . VAL A 1 113 ? -3.652 -10.806 2.261 1.00 95.50 113 VAL A CA 1
ATOM 920 C C . VAL A 1 113 ? -2.761 -9.857 1.453 1.00 95.50 113 VAL A C 1
ATOM 922 O O . VAL A 1 113 ? -2.270 -10.235 0.386 1.00 95.50 113 VAL A O 1
ATOM 925 N N . PHE A 1 114 ? -2.477 -8.659 1.977 1.00 95.38 114 PHE A N 1
ATOM 926 C CA . PHE A 1 114 ? -1.547 -7.724 1.334 1.00 95.38 114 PHE A CA 1
ATOM 927 C C . PHE A 1 114 ? -0.121 -8.278 1.263 1.00 95.38 114 PHE A C 1
ATOM 929 O O . PHE A 1 114 ? 0.531 -8.159 0.224 1.00 95.38 114 PHE A O 1
ATOM 936 N N . ALA A 1 115 ? 0.366 -8.921 2.325 1.00 94.31 115 ALA A N 1
ATOM 937 C CA . ALA A 1 115 ? 1.693 -9.531 2.328 1.00 94.31 115 ALA A CA 1
ATOM 938 C C . ALA A 1 115 ? 1.830 -10.595 1.224 1.00 94.31 115 ALA A C 1
ATOM 940 O O . ALA A 1 115 ? 2.794 -10.565 0.456 1.00 94.31 115 ALA A O 1
ATOM 941 N N . ILE A 1 116 ? 0.838 -11.483 1.087 1.00 95.56 116 ILE A N 1
ATOM 942 C CA . ILE A 1 116 ? 0.802 -12.499 0.023 1.00 95.56 116 ILE A CA 1
ATOM 943 C C . ILE A 1 116 ? 0.823 -11.832 -1.356 1.00 95.56 116 ILE A C 1
ATOM 945 O O . ILE A 1 116 ? 1.609 -12.233 -2.215 1.00 95.56 116 ILE A O 1
ATOM 949 N N . TYR A 1 117 ? 0.014 -10.789 -1.561 1.00 95.88 117 TYR A N 1
ATOM 950 C CA . TYR A 1 117 ? -0.005 -10.036 -2.815 1.00 95.88 117 TYR A CA 1
ATOM 951 C C . TYR A 1 117 ? 1.384 -9.493 -3.188 1.00 95.88 117 TYR A C 1
ATOM 953 O O . TYR A 1 117 ? 1.858 -9.723 -4.305 1.00 95.88 117 TYR A O 1
ATOM 961 N N . PHE A 1 118 ? 2.079 -8.830 -2.257 1.00 94.62 118 PHE A N 1
ATOM 962 C CA . PHE A 1 118 ? 3.405 -8.276 -2.536 1.00 94.62 118 PHE A CA 1
ATOM 963 C C . PHE A 1 118 ? 4.454 -9.362 -2.796 1.00 94.62 118 PHE A C 1
ATOM 965 O O . PHE A 1 118 ? 5.305 -9.180 -3.670 1.00 94.62 118 PHE A O 1
ATOM 972 N N . VAL A 1 119 ? 4.380 -10.507 -2.109 1.00 94.25 119 VAL A N 1
ATOM 973 C CA . VAL A 1 119 ? 5.253 -11.662 -2.382 1.00 94.25 119 VAL A CA 1
ATOM 974 C C . VAL A 1 119 ? 5.025 -12.189 -3.800 1.00 94.25 119 VAL A C 1
ATOM 976 O O . VAL A 1 119 ? 5.987 -12.355 -4.554 1.00 94.25 119 VAL A O 1
ATOM 979 N N . LEU A 1 120 ? 3.767 -12.387 -4.203 1.00 95.50 120 LEU A N 1
ATOM 980 C CA . LEU A 1 120 ? 3.428 -12.828 -5.559 1.00 95.50 120 LEU A CA 1
ATOM 981 C C . LEU A 1 120 ? 3.904 -11.821 -6.613 1.00 95.50 120 LEU A C 1
ATOM 983 O O . LEU A 1 120 ? 4.516 -12.217 -7.607 1.00 95.50 120 LEU A O 1
ATOM 987 N N . LYS A 1 121 ? 3.708 -10.518 -6.377 1.00 93.12 121 LYS A N 1
ATOM 988 C CA . LYS A 1 121 ? 4.203 -9.454 -7.265 1.00 93.12 121 LYS A C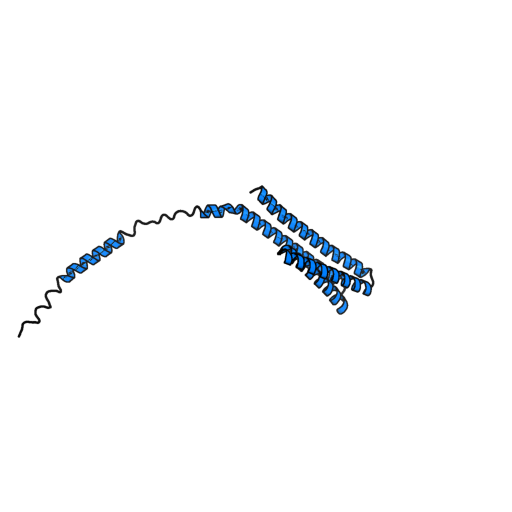A 1
ATOM 989 C C . LYS A 1 121 ? 5.728 -9.507 -7.414 1.00 93.12 121 LYS A C 1
ATOM 991 O O . LYS A 1 121 ? 6.219 -9.420 -8.539 1.00 93.12 121 LYS A O 1
ATOM 996 N N . SER A 1 122 ? 6.476 -9.730 -6.331 1.00 92.69 122 SER A N 1
ATOM 997 C CA . SER A 1 122 ? 7.938 -9.905 -6.386 1.00 92.69 122 SER A CA 1
ATOM 998 C C . SER A 1 122 ? 8.351 -11.095 -7.258 1.00 92.69 122 SER A C 1
ATOM 1000 O O . SER A 1 122 ? 9.260 -10.963 -8.079 1.00 92.69 122 SER A O 1
ATOM 1002 N N . ILE A 1 123 ? 7.657 -12.234 -7.144 1.00 93.00 123 ILE A N 1
ATOM 1003 C CA . ILE A 1 123 ? 7.910 -13.417 -7.987 1.00 93.00 123 ILE A CA 1
ATOM 1004 C C . ILE A 1 123 ? 7.630 -13.090 -9.461 1.00 93.00 123 ILE A C 1
ATOM 1006 O O . ILE A 1 123 ? 8.441 -13.400 -10.336 1.00 93.00 123 ILE A O 1
ATOM 1010 N N . VAL A 1 124 ? 6.519 -12.410 -9.756 1.00 93.12 124 VAL A N 1
ATOM 1011 C CA . VAL A 1 124 ? 6.183 -11.992 -11.127 1.00 93.12 124 VAL A CA 1
ATOM 1012 C C . VAL A 1 124 ? 7.264 -11.072 -11.706 1.00 93.12 124 VAL A C 1
ATOM 1014 O O . VAL A 1 124 ? 7.693 -11.289 -12.840 1.00 93.12 124 VAL A O 1
ATOM 1017 N N . ILE A 1 125 ? 7.755 -10.092 -10.943 1.00 91.81 125 ILE A N 1
ATOM 1018 C CA . ILE A 1 125 ? 8.841 -9.194 -11.376 1.00 91.81 125 ILE A CA 1
ATOM 1019 C C . ILE A 1 125 ? 10.119 -9.992 -11.670 1.00 91.81 125 ILE A C 1
ATOM 1021 O O . ILE A 1 125 ? 10.724 -9.806 -12.727 1.00 91.81 125 ILE A O 1
ATOM 1025 N N . TYR A 1 126 ? 10.489 -10.925 -10.792 1.00 89.12 126 TYR A N 1
ATOM 1026 C CA . TYR A 1 126 ? 11.661 -11.781 -10.981 1.00 89.12 126 TYR A CA 1
ATOM 1027 C C . TYR A 1 126 ? 11.571 -12.621 -12.265 1.00 89.12 126 TYR A C 1
ATOM 1029 O O . TYR A 1 126 ? 12.513 -12.663 -13.060 1.00 89.12 126 TYR A O 1
ATOM 1037 N N . THR A 1 127 ? 10.419 -13.253 -12.510 1.00 89.38 127 THR A N 1
ATOM 1038 C CA . THR A 1 127 ? 10.225 -14.075 -13.717 1.00 89.38 127 THR A CA 1
ATOM 1039 C C . THR A 1 127 ? 10.267 -13.251 -15.005 1.00 89.38 127 THR A C 1
ATOM 1041 O O . THR A 1 127 ? 10.770 -13.741 -16.015 1.00 89.38 127 THR A O 1
ATOM 1044 N N . LYS A 1 128 ? 9.783 -12.000 -14.989 1.00 88.31 128 LYS A N 1
ATOM 1045 C CA . LYS A 1 128 ? 9.906 -11.081 -16.133 1.00 88.31 128 LYS A CA 1
ATOM 1046 C C . LYS A 1 128 ? 11.368 -10.727 -16.409 1.00 88.31 128 LYS A C 1
ATOM 1048 O O . LYS A 1 128 ? 11.786 -10.835 -17.559 1.00 88.31 128 LYS A O 1
ATOM 1053 N N . GLY A 1 129 ? 12.140 -10.411 -15.368 1.00 85.88 129 GLY A N 1
ATOM 1054 C CA . GLY A 1 129 ? 13.566 -10.109 -15.510 1.00 85.88 129 GLY A CA 1
ATOM 1055 C C . GLY A 1 129 ? 14.366 -11.268 -16.097 1.00 85.88 129 GLY A C 1
ATOM 1056 O O . GLY A 1 129 ? 15.093 -11.084 -17.069 1.00 85.88 129 GLY A O 1
ATOM 1057 N N . ARG A 1 130 ? 14.144 -12.493 -15.603 1.00 84.62 130 ARG A N 1
ATOM 1058 C CA . ARG A 1 130 ? 14.786 -13.701 -16.154 1.00 84.62 130 ARG A CA 1
ATOM 1059 C C . ARG A 1 130 ? 14.491 -13.908 -17.642 1.00 84.62 130 ARG A C 1
ATOM 1061 O O . ARG A 1 130 ? 15.414 -14.185 -18.400 1.00 84.62 130 ARG A O 1
ATOM 1068 N N . LYS A 1 131 ? 13.235 -13.730 -18.063 1.00 85.31 131 LYS A N 1
ATOM 1069 C CA . LYS A 1 131 ? 12.832 -13.870 -19.474 1.00 85.31 131 LYS A CA 1
ATOM 1070 C C . LYS A 1 131 ? 13.476 -12.820 -20.379 1.00 85.31 131 LYS A C 1
ATOM 1072 O O . LYS A 1 131 ? 13.759 -13.111 -21.536 1.00 85.31 131 LYS A O 1
ATOM 1077 N N . GLU A 1 132 ? 13.674 -11.601 -19.888 1.00 82.44 132 GLU A N 1
ATOM 1078 C CA . GLU A 1 132 ? 14.302 -10.530 -20.669 1.00 82.44 132 GLU A CA 1
ATOM 1079 C C . GLU A 1 132 ? 15.809 -10.753 -20.832 1.00 82.44 132 GLU A C 1
ATOM 1081 O O . GLU A 1 132 ? 16.335 -10.575 -21.928 1.00 82.44 132 GLU A O 1
ATOM 1086 N N . VAL A 1 133 ? 16.475 -11.251 -19.786 1.00 78.75 133 VAL A N 1
ATOM 1087 C CA . VAL A 1 133 ? 17.880 -11.682 -19.857 1.00 78.75 133 VAL A CA 1
ATOM 1088 C C . VAL A 1 133 ? 18.063 -12.861 -20.816 1.00 78.75 133 VAL A C 1
ATOM 1090 O O . VAL A 1 133 ? 19.042 -12.909 -21.549 1.00 78.75 133 VAL A O 1
ATOM 1093 N N . GLU A 1 134 ? 17.136 -13.819 -20.851 1.00 73.94 134 GLU A N 1
ATOM 1094 C CA . GLU A 1 134 ? 17.205 -14.932 -21.810 1.00 73.94 134 GLU A CA 1
ATOM 1095 C C . GLU A 1 134 ? 16.993 -14.463 -23.254 1.00 73.94 134 GLU A C 1
ATOM 1097 O O . GLU A 1 134 ? 17.722 -14.886 -24.149 1.00 73.94 134 GLU A O 1
ATOM 1102 N N . LYS A 1 135 ? 16.048 -13.543 -23.489 1.00 74.75 135 LYS A N 1
ATOM 1103 C CA . LYS A 1 135 ? 15.821 -12.966 -24.821 1.00 74.75 135 LYS A CA 1
ATOM 1104 C C . LYS A 1 135 ? 17.018 -12.174 -25.336 1.00 74.75 135 LYS A C 1
ATOM 1106 O O . LYS A 1 135 ? 17.329 -12.299 -26.513 1.00 74.75 135 LYS A O 1
ATOM 1111 N N . SER A 1 136 ? 17.701 -11.409 -24.483 1.00 71.00 136 SER A N 1
ATOM 1112 C CA . SER A 1 136 ? 18.903 -10.666 -24.889 1.00 71.00 136 SER A CA 1
ATOM 1113 C C . SER A 1 136 ? 20.111 -11.565 -25.173 1.00 71.00 136 SER A C 1
ATOM 1115 O O . SER A 1 136 ? 21.044 -11.139 -25.843 1.00 71.00 136 SER A O 1
ATOM 1117 N N . LEU A 1 137 ? 20.101 -12.813 -24.693 1.00 64.06 137 LEU A N 1
ATOM 1118 C CA . LEU A 1 137 ? 21.109 -13.828 -25.016 1.00 64.06 137 LEU A CA 1
ATOM 1119 C C . LEU A 1 137 ? 20.743 -14.660 -26.255 1.00 64.06 137 LEU A C 1
ATOM 1121 O O . LEU A 1 137 ? 21.608 -15.320 -26.828 1.00 64.06 137 LEU A O 1
ATOM 1125 N N . SER A 1 138 ? 19.477 -14.638 -26.680 1.00 59.41 138 SER A N 1
ATOM 1126 C CA . SER A 1 138 ? 18.957 -15.432 -27.795 1.00 59.41 138 SER A CA 1
ATOM 1127 C C . SER A 1 138 ? 19.199 -14.793 -29.176 1.00 59.41 138 SER A C 1
ATOM 1129 O O . SER A 1 138 ? 18.415 -15.011 -30.099 1.00 59.41 138 SER A O 1
ATOM 1131 N N . ASP A 1 139 ? 20.323 -14.090 -29.365 1.00 53.28 139 ASP A N 1
ATOM 1132 C CA . ASP A 1 139 ? 20.843 -13.682 -30.690 1.00 53.28 139 ASP A CA 1
ATOM 1133 C C . ASP A 1 139 ? 21.191 -14.894 -31.589 1.00 53.28 139 ASP A C 1
ATOM 1135 O O . ASP A 1 139 ? 21.426 -14.768 -32.789 1.00 53.28 139 ASP A O 1
ATOM 1139 N N . ILE A 1 140 ? 21.185 -16.108 -31.029 1.00 57.03 140 ILE A N 1
ATOM 1140 C CA . ILE A 1 140 ? 21.411 -17.368 -31.749 1.00 57.03 140 ILE A CA 1
ATOM 1141 C C . ILE A 1 140 ? 20.206 -17.759 -32.628 1.00 57.03 140 ILE A C 1
ATOM 1143 O O . ILE A 1 140 ? 20.403 -18.407 -33.655 1.00 57.03 140 ILE A O 1
ATOM 1147 N N . GLU A 1 141 ? 18.973 -17.330 -32.320 1.00 53.25 141 GLU A N 1
ATOM 1148 C CA . GLU A 1 141 ? 17.829 -17.570 -33.224 1.00 53.25 141 GLU A CA 1
ATOM 1149 C C . GLU A 1 141 ? 17.937 -16.773 -34.536 1.00 53.25 141 GLU A C 1
ATOM 1151 O O . GLU A 1 141 ? 17.450 -17.230 -35.573 1.00 53.25 141 GLU A O 1
ATOM 1156 N N . GLU A 1 142 ? 18.599 -15.611 -34.532 1.00 53.56 142 GLU A N 1
ATOM 1157 C CA . GLU A 1 142 ? 18.850 -14.851 -35.763 1.00 53.56 142 GLU A CA 1
ATOM 1158 C C . GLU A 1 142 ? 19.937 -15.516 -36.632 1.00 53.56 142 GLU A C 1
ATOM 1160 O O . GLU A 1 142 ? 19.879 -15.454 -37.862 1.00 53.56 142 GLU A O 1
ATOM 1165 N N . ILE A 1 143 ? 20.890 -16.219 -36.008 1.00 55.75 143 ILE A N 1
ATOM 1166 C CA . ILE A 1 143 ? 21.940 -16.991 -36.693 1.00 55.75 143 ILE A CA 1
ATOM 1167 C C . ILE A 1 143 ? 21.363 -18.291 -37.281 1.00 55.75 143 ILE A C 1
ATOM 1169 O O . ILE A 1 143 ? 21.631 -18.604 -38.440 1.00 55.75 143 ILE A O 1
ATOM 1173 N N . VAL A 1 144 ? 20.478 -18.990 -36.559 1.00 51.31 144 VAL A N 1
ATOM 1174 C CA . VAL A 1 144 ? 19.803 -20.210 -37.057 1.00 51.31 144 VAL A CA 1
ATOM 1175 C C . VAL A 1 144 ? 18.822 -19.912 -38.202 1.00 51.31 144 VAL A C 1
ATOM 1177 O O . VAL A 1 144 ? 18.608 -20.765 -39.059 1.00 51.31 144 VAL A O 1
ATOM 1180 N N . LYS A 1 145 ? 18.264 -18.695 -38.287 1.00 53.06 145 LYS A N 1
ATOM 1181 C CA . LYS A 1 145 ? 17.453 -18.268 -39.446 1.00 53.06 145 LYS A CA 1
ATOM 1182 C C . LYS A 1 145 ? 18.282 -17.843 -40.666 1.00 53.06 145 LYS A C 1
ATOM 1184 O O . LYS A 1 145 ? 17.754 -17.862 -41.774 1.00 53.06 145 LYS A O 1
ATOM 1189 N N . LYS A 1 146 ? 19.557 -17.465 -40.499 1.00 51.06 146 LYS A N 1
ATOM 1190 C CA . LYS A 1 146 ? 20.480 -17.184 -41.623 1.00 51.06 146 LYS A CA 1
ATOM 1191 C C . LYS A 1 146 ? 21.088 -18.461 -42.211 1.00 51.06 146 LYS A C 1
ATOM 1193 O O . LYS A 1 146 ? 21.447 -18.470 -43.384 1.00 51.06 146 LYS A O 1
ATOM 1198 N N . GLU A 1 147 ? 21.137 -19.539 -41.434 1.00 50.00 147 GLU A N 1
ATOM 1199 C CA . GLU A 1 147 ? 21.524 -20.882 -41.873 1.00 50.00 147 GLU A CA 1
ATOM 1200 C C . GLU A 1 147 ? 20.305 -21.785 -42.113 1.00 50.00 147 GLU A C 1
ATOM 1202 O O . GLU A 1 147 ? 20.316 -22.966 -41.764 1.00 50.00 147 GLU A O 1
ATOM 1207 N N . GLU A 1 148 ? 19.239 -21.276 -42.747 1.00 44.22 148 GLU A N 1
ATOM 1208 C CA . GLU A 1 148 ? 18.344 -22.207 -43.434 1.00 44.22 148 GLU A CA 1
ATOM 1209 C C . GLU A 1 148 ? 19.212 -23.009 -44.418 1.00 44.22 148 GLU A C 1
ATOM 1211 O O . GLU A 1 148 ? 19.840 -22.412 -45.302 1.00 44.22 148 GLU A O 1
ATOM 1216 N N . PRO A 1 149 ? 19.313 -24.348 -44.289 1.00 46.91 149 PRO A N 1
ATOM 1217 C CA . PRO A 1 149 ? 20.043 -25.126 -45.266 1.00 46.91 149 PRO A CA 1
ATOM 1218 C C . PRO A 1 149 ? 19.357 -24.858 -46.595 1.00 46.91 149 PRO A C 1
ATOM 1220 O O . PRO A 1 149 ? 18.164 -25.138 -46.732 1.00 46.91 149 PRO A O 1
ATOM 1223 N N . ILE A 1 150 ? 20.101 -24.296 -47.555 1.00 49.16 150 ILE A N 1
ATOM 1224 C CA . ILE A 1 150 ? 19.667 -24.181 -48.945 1.00 49.16 150 ILE A CA 1
ATOM 1225 C C . ILE A 1 150 ? 19.120 -25.557 -49.294 1.00 49.16 150 ILE A C 1
ATOM 1227 O O . ILE A 1 150 ? 19.882 -26.522 -49.428 1.00 49.16 150 ILE A O 1
ATOM 1231 N N . LYS A 1 151 ? 17.791 -25.668 -49.372 1.00 50.34 151 LYS A N 1
ATOM 1232 C CA . LYS A 1 151 ? 17.134 -26.863 -49.869 1.00 50.34 151 LYS A CA 1
ATOM 1233 C C . LYS A 1 151 ? 17.646 -26.982 -51.290 1.00 50.34 151 LYS A C 1
ATOM 1235 O O . LYS A 1 151 ? 17.185 -26.277 -52.181 1.00 50.34 151 LYS A O 1
ATOM 1240 N N . LYS A 1 152 ? 18.659 -27.826 -51.495 1.00 51.16 152 LYS A N 1
ATOM 1241 C CA . LYS A 1 152 ? 19.019 -28.300 -52.822 1.00 51.16 152 LYS A CA 1
ATOM 1242 C C . LYS A 1 152 ? 17.785 -29.045 -53.296 1.00 51.16 152 LYS A C 1
ATOM 1244 O O . LYS A 1 152 ? 17.594 -30.211 -52.957 1.00 51.16 152 LYS A O 1
ATOM 1249 N N . GLU A 1 153 ? 16.906 -28.338 -53.997 1.00 48.91 153 GLU A N 1
ATOM 1250 C CA . GLU A 1 153 ? 15.834 -28.961 -54.744 1.00 48.91 153 GLU A CA 1
ATOM 1251 C C . GLU A 1 153 ? 16.492 -30.038 -55.601 1.00 48.91 153 GLU A C 1
ATOM 1253 O O . GLU A 1 153 ? 17.383 -29.768 -56.411 1.00 48.91 153 GLU A O 1
ATOM 1258 N N . ALA A 1 154 ? 16.117 -31.291 -55.359 1.00 46.34 154 ALA A N 1
ATOM 1259 C CA . ALA A 1 154 ? 16.539 -32.414 -56.171 1.00 46.34 154 ALA A CA 1
ATOM 1260 C C . ALA A 1 154 ? 15.818 -32.335 -57.526 1.00 46.34 154 ALA A C 1
ATOM 1262 O O . ALA A 1 154 ? 14.976 -33.165 -57.869 1.00 46.34 154 ALA A O 1
ATOM 1263 N N . THR A 1 155 ? 16.144 -31.322 -58.323 1.00 53.69 155 THR A N 1
ATOM 1264 C CA . THR A 1 155 ? 15.616 -31.109 -59.670 1.00 53.69 155 THR A CA 1
ATOM 1265 C C . THR A 1 155 ? 16.419 -31.949 -60.656 1.00 53.69 155 THR A C 1
ATOM 1267 O O . THR A 1 155 ? 17.076 -31.423 -61.546 1.00 53.69 155 THR A O 1
ATOM 1270 N N . LYS A 1 156 ? 16.428 -33.277 -60.490 1.00 51.25 156 LYS A N 1
ATOM 1271 C CA . LYS A 1 156 ? 16.958 -34.206 -61.506 1.00 51.25 156 LYS A CA 1
ATOM 1272 C C . LYS A 1 156 ? 16.590 -35.652 -61.177 1.00 51.25 156 LYS A C 1
ATOM 1274 O O . LYS A 1 156 ? 17.392 -36.391 -60.625 1.00 51.25 156 LYS A O 1
ATOM 1279 N N . LYS A 1 157 ? 15.346 -36.035 -61.480 1.00 47.62 157 LYS A N 1
ATOM 1280 C CA . LYS A 1 157 ? 14.947 -37.435 -61.782 1.00 47.62 157 LYS A CA 1
ATOM 1281 C C . LYS A 1 157 ? 13.487 -37.599 -62.223 1.00 47.62 157 LYS A C 1
ATOM 1283 O O . LYS A 1 157 ? 13.080 -38.704 -62.555 1.00 47.62 157 LYS A O 1
ATOM 1288 N N . ARG A 1 158 ? 12.689 -36.522 -62.274 1.00 43.91 158 ARG A N 1
ATOM 1289 C CA . ARG A 1 158 ? 11.272 -36.590 -62.685 1.00 43.91 158 ARG A CA 1
ATOM 1290 C C . ARG A 1 158 ? 10.962 -36.091 -64.106 1.00 43.91 158 ARG A C 1
ATOM 1292 O O . ARG A 1 158 ? 9.796 -36.103 -64.473 1.00 43.91 158 ARG A O 1
ATOM 1299 N N . LYS A 1 159 ? 11.963 -35.688 -64.904 1.00 44.12 159 LYS A N 1
ATOM 1300 C CA . LYS A 1 159 ? 11.761 -35.320 -66.325 1.00 44.12 159 LYS A CA 1
ATOM 1301 C C . LYS A 1 159 ? 11.858 -36.515 -67.286 1.00 44.12 159 LYS A C 1
ATOM 1303 O O . LYS A 1 159 ? 11.060 -36.598 -68.206 1.00 44.12 159 LYS A O 1
ATOM 1308 N N . GLU A 1 160 ? 12.703 -37.506 -67.004 1.00 48.06 160 GLU A N 1
ATOM 1309 C CA . GLU A 1 160 ? 12.894 -38.652 -67.914 1.00 48.06 160 GLU A CA 1
ATOM 1310 C C . GLU A 1 160 ? 11.701 -39.625 -67.938 1.00 48.06 160 GLU A C 1
ATOM 1312 O O . GLU A 1 160 ? 11.419 -40.234 -68.963 1.00 48.06 160 GLU A O 1
ATOM 1317 N N . LYS A 1 161 ? 10.921 -39.726 -66.849 1.00 43.84 161 LYS A N 1
ATOM 1318 C CA . LYS A 1 161 ? 9.771 -40.649 -66.790 1.00 43.84 161 LYS A CA 1
ATOM 1319 C C . LYS A 1 161 ? 8.480 -40.094 -67.408 1.00 43.84 161 LYS A C 1
ATOM 1321 O O . LYS A 1 161 ? 7.536 -40.853 -67.583 1.00 43.84 161 LYS A O 1
ATOM 1326 N N . VAL A 1 162 ? 8.417 -38.793 -67.708 1.00 48.50 162 VAL A N 1
ATOM 1327 C CA . VAL A 1 162 ? 7.237 -38.150 -68.322 1.00 48.50 162 VAL A CA 1
ATOM 1328 C C . VAL A 1 162 ? 7.382 -38.095 -69.849 1.00 48.50 162 VAL A C 1
ATOM 1330 O O . VAL A 1 162 ? 6.414 -38.370 -70.554 1.00 48.50 162 VAL A O 1
ATOM 1333 N N . GLU A 1 163 ? 8.597 -37.883 -70.370 1.00 48.53 163 GLU A N 1
ATOM 1334 C CA . GLU A 1 163 ? 8.871 -37.922 -71.820 1.00 48.53 163 GLU A CA 1
ATOM 1335 C C . GLU A 1 163 ? 8.743 -39.334 -72.425 1.00 48.53 163 GLU A C 1
ATOM 1337 O O . GLU A 1 163 ? 8.318 -39.480 -73.573 1.00 48.53 163 GLU A O 1
ATOM 1342 N N . GLU A 1 164 ? 9.023 -40.396 -71.656 1.00 47.91 164 GLU A N 1
ATOM 1343 C CA . GLU A 1 164 ? 8.853 -41.776 -72.138 1.00 47.91 164 GLU A CA 1
ATOM 1344 C C . GLU A 1 164 ? 7.369 -42.187 -72.261 1.00 47.91 164 GLU A C 1
ATOM 1346 O O . GLU A 1 164 ? 7.013 -43.019 -73.100 1.00 47.91 164 GLU A O 1
ATOM 1351 N N . ILE A 1 165 ? 6.487 -41.580 -71.456 1.00 51.94 165 ILE A N 1
ATOM 1352 C CA . ILE A 1 165 ? 5.041 -41.847 -71.482 1.00 51.94 165 ILE A CA 1
ATOM 1353 C C . ILE A 1 165 ? 4.378 -41.052 -72.622 1.00 51.94 165 ILE A C 1
ATOM 1355 O O . ILE A 1 165 ? 3.591 -41.623 -73.378 1.00 51.94 165 ILE A O 1
ATOM 1359 N N . GLU A 1 166 ? 4.769 -39.790 -72.846 1.00 48.28 166 GLU A N 1
ATOM 1360 C CA . GLU A 1 166 ? 4.241 -38.978 -73.958 1.00 48.28 166 GLU A CA 1
ATOM 1361 C C . GLU A 1 166 ? 4.675 -39.474 -75.353 1.00 48.28 166 GLU A C 1
ATOM 1363 O O . GLU A 1 166 ? 3.902 -39.364 -76.311 1.00 48.28 166 GLU A O 1
ATOM 1368 N N . ASN A 1 167 ? 5.871 -40.059 -75.499 1.00 49.31 167 ASN A N 1
ATOM 1369 C CA . ASN A 1 167 ? 6.321 -40.614 -76.786 1.00 49.31 167 ASN A CA 1
ATOM 1370 C C . ASN A 1 167 ? 5.681 -41.976 -77.124 1.00 49.31 167 ASN A C 1
ATOM 1372 O O . ASN A 1 167 ? 5.474 -42.285 -78.304 1.00 49.31 167 ASN A O 1
ATOM 1376 N N . LYS A 1 168 ? 5.275 -42.767 -76.119 1.00 48.16 168 LYS A N 1
ATOM 1377 C CA . LYS A 1 168 ? 4.497 -44.004 -76.336 1.00 48.16 168 LYS A CA 1
ATOM 1378 C C . LYS A 1 168 ? 3.046 -43.710 -76.741 1.00 48.16 168 LYS A C 1
ATOM 1380 O O . LYS A 1 168 ? 2.492 -44.419 -77.582 1.00 48.16 168 LYS A O 1
ATOM 1385 N N . GLU A 1 169 ? 2.451 -42.625 -76.240 1.00 48.78 169 GLU A N 1
ATOM 1386 C CA . GLU A 1 169 ? 1.085 -42.214 -76.607 1.00 48.78 169 GLU A CA 1
ATOM 1387 C C . GLU A 1 169 ? 0.985 -41.563 -78.000 1.00 48.78 169 GLU A C 1
ATOM 1389 O O . GLU A 1 169 ? -0.031 -41.715 -78.686 1.00 48.78 169 GLU A O 1
ATOM 1394 N N . LYS A 1 170 ? 2.043 -40.885 -78.468 1.00 49.88 170 LYS A N 1
ATOM 1395 C CA . LYS A 1 170 ? 2.092 -40.286 -79.817 1.00 49.88 170 LYS A CA 1
ATOM 1396 C C . LYS A 1 170 ? 2.291 -41.332 -80.924 1.00 49.88 170 LYS A C 1
ATOM 1398 O O . LYS A 1 170 ? 1.658 -41.216 -81.972 1.00 49.88 170 LYS A O 1
ATOM 1403 N N . THR A 1 171 ? 3.055 -42.397 -80.665 1.00 45.28 171 THR A N 1
ATOM 1404 C CA . THR A 1 171 ? 3.290 -43.487 -81.636 1.00 45.28 171 THR A CA 1
ATOM 1405 C C . THR A 1 171 ? 2.034 -44.354 -81.855 1.00 45.28 171 THR A C 1
ATOM 1407 O O . THR A 1 171 ? 1.689 -44.666 -82.992 1.00 45.28 171 THR A O 1
ATOM 1410 N N . ASN A 1 172 ? 1.240 -44.620 -80.808 1.00 47.84 172 ASN A N 1
ATOM 1411 C CA . ASN A 1 172 ? -0.005 -45.407 -80.914 1.00 47.84 172 ASN A CA 1
ATOM 1412 C C . ASN A 1 172 ? -1.192 -44.657 -81.566 1.00 47.84 172 ASN A C 1
ATOM 1414 O O . ASN A 1 172 ? -2.162 -45.270 -82.021 1.00 47.84 172 ASN A O 1
ATOM 1418 N N . LYS A 1 173 ? -1.146 -43.319 -81.648 1.00 48.75 173 LYS A N 1
ATOM 1419 C CA . LYS A 1 173 ? -2.207 -42.498 -82.273 1.00 48.75 173 LYS A CA 1
ATOM 1420 C C . LYS A 1 173 ? -2.037 -42.322 -83.787 1.00 48.75 173 LYS A C 1
ATOM 1422 O O . LYS A 1 173 ? -2.969 -41.846 -84.444 1.00 48.75 173 LYS A O 1
ATOM 1427 N N . GLN A 1 174 ? -0.886 -42.704 -84.346 1.00 50.81 174 GLN A N 1
ATOM 1428 C CA . GLN A 1 174 ? -0.574 -42.544 -85.769 1.00 50.81 174 GLN A CA 1
ATOM 1429 C C . GLN A 1 174 ? -0.845 -43.822 -86.587 1.00 50.81 174 GLN A C 1
ATOM 1431 O O . GLN A 1 174 ? -1.269 -43.705 -87.734 1.00 50.81 174 GLN A O 1
ATOM 1436 N N . GLU A 1 175 ? -0.781 -45.018 -85.985 1.00 43.44 175 GLU A N 1
ATOM 1437 C CA . GLU A 1 175 ? -1.199 -46.272 -86.646 1.00 43.44 175 GLU A CA 1
ATOM 1438 C C . GLU A 1 175 ? -2.728 -46.410 -86.786 1.00 43.44 175 GLU A C 1
ATOM 1440 O O . GLU A 1 175 ? -3.219 -46.939 -87.782 1.00 43.44 175 GLU A O 1
ATOM 1445 N N . ASN A 1 176 ? -3.521 -45.823 -85.882 1.00 44.91 176 ASN A N 1
ATOM 1446 C CA . ASN A 1 176 ? -4.991 -45.893 -85.952 1.00 44.91 176 ASN A CA 1
ATOM 1447 C C . ASN A 1 176 ? -5.648 -44.885 -86.925 1.00 44.91 176 ASN A C 1
ATOM 1449 O O . ASN A 1 176 ? -6.870 -44.901 -87.113 1.00 44.91 176 ASN A O 1
ATOM 1453 N N . LYS A 1 177 ? -4.870 -44.003 -87.575 1.00 47.75 177 LYS A N 1
ATOM 1454 C CA . LYS A 1 177 ? -5.377 -43.049 -88.587 1.00 47.75 177 LYS A CA 1
ATOM 1455 C C . LYS A 1 177 ? -5.342 -43.586 -90.022 1.00 47.75 177 LYS A C 1
ATOM 1457 O O . LYS A 1 177 ? -6.018 -43.018 -90.881 1.00 47.75 177 LYS A O 1
ATOM 1462 N N . THR A 1 178 ? -4.653 -44.696 -90.282 1.00 43.09 178 THR A N 1
ATOM 1463 C CA . THR A 1 178 ? -4.567 -45.288 -9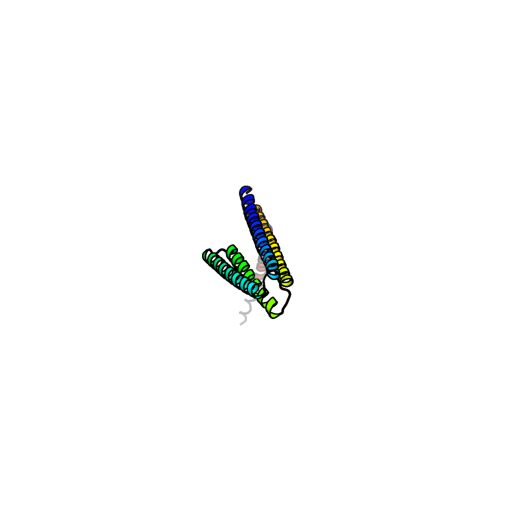1.630 1.00 43.09 178 THR A CA 1
ATOM 1464 C C . THR A 1 178 ? -5.720 -46.260 -91.920 1.00 43.09 178 THR A C 1
ATOM 1466 O O . THR A 1 178 ? -6.096 -46.439 -93.077 1.00 43.09 178 THR A O 1
ATOM 1469 N N . THR A 1 179 ? -6.392 -46.788 -90.892 1.00 44.50 179 THR A N 1
ATOM 1470 C CA . THR A 1 179 ? -7.485 -47.771 -91.059 1.00 44.50 179 THR A CA 1
ATOM 1471 C C . THR A 1 179 ? -8.879 -47.135 -91.207 1.00 44.50 179 THR A C 1
ATOM 1473 O O . THR A 1 179 ? -9.804 -47.780 -91.687 1.00 44.50 179 THR A O 1
ATOM 1476 N N . LYS A 1 180 ? -9.062 -45.841 -90.892 1.00 44.72 180 LYS A N 1
ATOM 1477 C CA . LYS A 1 180 ? -10.383 -45.162 -90.951 1.00 44.72 180 LYS A CA 1
ATOM 1478 C C . LYS A 1 180 ? -10.649 -44.308 -92.201 1.00 44.72 180 LYS A C 1
ATOM 1480 O O . LYS A 1 180 ? -11.706 -43.686 -92.288 1.00 44.72 180 LYS A O 1
ATOM 1485 N N . LYS A 1 181 ? -9.739 -44.281 -93.187 1.00 44.25 181 LYS A N 1
ATOM 1486 C CA . LYS A 1 181 ? -9.905 -43.493 -94.431 1.00 44.25 181 LYS A CA 1
ATOM 1487 C C . LYS A 1 181 ? -10.413 -44.297 -95.643 1.00 44.25 181 LYS A C 1
ATOM 1489 O O . LYS A 1 181 ? -10.658 -43.694 -96.683 1.00 44.25 181 LYS A O 1
ATOM 1494 N N . LYS A 1 182 ? -10.633 -45.616 -95.519 1.00 44.38 182 LYS A N 1
ATOM 1495 C CA . LYS A 1 182 ? -11.186 -46.456 -96.605 1.00 44.38 182 LYS A CA 1
ATOM 1496 C C . LYS A 1 182 ? -12.700 -46.719 -96.542 1.00 44.38 182 LYS A C 1
ATOM 1498 O O . LYS A 1 182 ? -13.264 -47.065 -97.564 1.00 44.38 182 LYS A O 1
ATOM 1503 N N . THR A 1 183 ? -13.402 -46.446 -95.438 1.00 42.94 183 THR A N 1
ATOM 1504 C CA . THR A 1 183 ? -14.826 -46.848 -95.297 1.00 42.94 183 THR A CA 1
ATOM 1505 C C . THR A 1 183 ? -15.857 -45.718 -95.453 1.00 42.94 183 THR A C 1
ATOM 1507 O O . THR A 1 183 ? -16.990 -45.853 -95.006 1.00 42.94 183 THR A O 1
ATOM 1510 N N . LYS A 1 184 ? -15.515 -44.576 -96.071 1.00 40.44 184 LYS A N 1
ATOM 1511 C CA . LYS A 1 184 ? -16.494 -43.482 -96.297 1.00 40.44 184 LYS A CA 1
ATOM 1512 C C . LYS A 1 184 ? -16.536 -42.898 -97.714 1.00 40.44 184 LYS A C 1
ATOM 1514 O O . LYS A 1 184 ? -17.132 -41.842 -97.905 1.00 40.44 184 LYS A O 1
ATOM 1519 N N . LYS A 1 185 ? -15.945 -43.578 -98.706 1.00 45.22 185 LYS A N 1
ATOM 1520 C CA . LYS A 1 185 ? -16.034 -43.186 -100.128 1.00 45.22 185 LYS A CA 1
ATOM 1521 C C . LYS A 1 185 ? -16.863 -44.123 -101.023 1.00 45.22 185 LYS A C 1
ATOM 1523 O O . LYS A 1 185 ? -17.035 -43.793 -102.184 1.00 45.22 185 LYS A O 1
ATOM 1528 N N . GLU A 1 186 ? -17.459 -45.192 -100.491 1.00 44.34 186 GLU A N 1
ATOM 1529 C CA . GLU A 1 186 ? -18.303 -46.128 -101.268 1.00 44.34 186 GLU A CA 1
ATOM 1530 C C . GLU A 1 186 ? -19.817 -46.036 -100.988 1.00 44.34 186 GLU A C 1
ATOM 1532 O O . GLU A 1 186 ? -20.580 -46.860 -101.468 1.00 44.34 186 GLU A O 1
ATOM 1537 N N . VAL A 1 187 ? -20.303 -45.005 -100.281 1.00 48.06 187 VAL A N 1
ATOM 1538 C CA . VAL A 1 187 ? -21.763 -44.780 -100.094 1.00 48.06 187 VAL A CA 1
ATOM 1539 C C . VAL A 1 187 ? -22.285 -43.599 -100.938 1.00 48.06 187 VAL A C 1
ATOM 1541 O O . VAL A 1 187 ? -23.336 -43.028 -100.679 1.00 48.06 187 VAL A O 1
ATOM 1544 N N . LYS A 1 188 ? -21.554 -43.215 -101.991 1.00 42.72 188 LYS A N 1
ATOM 1545 C CA . LYS A 1 188 ? -22.028 -42.294 -103.042 1.00 42.72 188 LYS A CA 1
ATOM 1546 C C . LYS A 1 188 ? -21.474 -42.724 -104.405 1.00 42.72 188 LYS A C 1
ATOM 1548 O O . LYS A 1 188 ? -20.667 -42.020 -104.995 1.00 42.72 188 LYS A O 1
ATOM 1553 N N . ASN A 1 189 ? -21.837 -43.926 -104.840 1.00 42.44 189 ASN A N 1
ATOM 1554 C CA . ASN A 1 189 ? -21.999 -44.280 -106.255 1.00 42.44 189 ASN A CA 1
ATOM 1555 C C . ASN A 1 189 ? -22.624 -45.677 -106.332 1.00 42.44 189 ASN A C 1
ATOM 1557 O O . ASN A 1 189 ? -21.934 -46.679 -106.446 1.00 42.44 189 ASN A O 1
ATOM 1561 N N . ASN A 1 190 ? -23.942 -45.706 -106.153 1.00 38.19 190 ASN A N 1
ATOM 1562 C CA . ASN A 1 190 ? -24.855 -46.668 -106.762 1.00 38.19 190 ASN A CA 1
ATOM 1563 C C . ASN A 1 190 ? -26.222 -45.974 -106.806 1.00 38.19 190 ASN A C 1
ATOM 1565 O O . ASN A 1 190 ? -27.091 -46.174 -105.958 1.00 38.19 190 ASN A O 1
ATOM 1569 N N . GLY A 1 191 ? -26.299 -45.032 -107.742 1.00 33.47 191 GLY A N 1
ATOM 1570 C CA . GLY A 1 191 ? -27.465 -44.750 -108.566 1.00 33.47 191 GLY A CA 1
ATOM 1571 C C . GLY A 1 191 ? -27.020 -44.969 -110.004 1.00 33.47 191 GLY A C 1
ATOM 1572 O O . GLY A 1 191 ? -25.839 -44.642 -110.272 1.00 33.47 191 GLY A O 1
#

Radius of gyration: 41.19 Å; Cα contacts (8 Å, |Δi|>4): 96; chains: 1; bounding box: 56×60×132 Å

Nearest PDB structures (foldseek):
  8e12-assembly1_B  TM=4.297E-01  e=2.464E+00  synthetic construct
  6x8n-assembly2_B  TM=3.775E-01  e=5.389E+00  synthetic construct